Protein AF-A0A0S2M2E9-F1 (afdb_monomer_lite)

Secondary structure (DSSP, 8-state):
-HHHHHHHHHHHHHHHHHHHHHHTPPPPPPTTS-SS---PPP--PPPSSPPPPPSSS-HHHHHHHHHHHHHHHHHHHHHHHTTPPTTHHHHHHHHHHHHHHHHHHHHHHHHHTTPPPPPPPS-----THHHH-HHHHHHHHHHHHHHHHHHHHHHHGGGGTTS---------------------------------------------------------PPPPP-

InterPro domains:
  IPR009078 Ferritin-like superfamily [SSF47240] (61-159)
  IPR012347 Ferritin-like [G3DSA:1.20.1260.10] (58-163)
  IPR029447 Domain of unknown function DUF4439 [PF14530] (62-158)

Sequence (226 aa):
MGRVFASVGTSQLLQAEQLGSALGAAVPASAFLPAKVSFAVPTGPQCSSTLEPRPGVTVDSALTAAALAEQKAVYAYQVATTRFTEPQFSKSKALLTRHQEKLEVLNEELRLRCLPPAAPVAGFALDSSFTKLPKQALSTLELELGAIYADLAAVSTENSTGVPPLPRPRLRLQLRPQQTPRSSPSTAVTSGKLPFCGYWIQSRHTPSGAEPLTLCRASRKKPQQR

Foldseek 3Di:
DVVVVVVVVVVVLVVVVVVCVVVVHDRPDDPPDDPDDDLDQDDDDFDPAADDDDPDLALLVLLLVLLVLLLQLLQLLVLLLVVDDPPVNVVSVVVSVVSVVVNNSSQSVCRNVSHHRHDDDPHDDADPCSVVPVPVSSVVSVVVSVVSVVSSVVNVVVPPPPDDDDPDPPPPPPPDDPDDDDDDDDDDDDDDDDDPPDDDPPPDDDDDDDDDPDPPDDDDDDDDDD

Organism: NCBI:txid656366

Radius of gyration: 28.73 Å; chains: 1; bounding box: 98×61×73 Å

pLDDT: mean 77.33, std 18.95, range [40.72, 98.25]

Structure (mmCIF, N/CA/C/O backbone):
data_AF-A0A0S2M2E9-F1
#
_entry.id   AF-A0A0S2M2E9-F1
#
loop_
_atom_site.group_PDB
_atom_site.id
_atom_site.type_symbol
_atom_site.label_atom_id
_atom_site.label_alt_id
_atom_site.label_comp_id
_atom_site.label_asym_id
_atom_site.label_entity_id
_atom_site.label_seq_id
_atom_site.pdbx_PDB_ins_code
_atom_site.Cartn_x
_atom_site.Cartn_y
_atom_site.Cartn_z
_atom_site.occupancy
_atom_site.B_iso_or_equiv
_atom_site.auth_seq_id
_atom_site.auth_comp_id
_atom_site.auth_asym_id
_atom_site.auth_atom_id
_atom_site.pdbx_PDB_model_num
ATOM 1 N N . MET A 1 1 ? 29.168 0.031 1.164 1.00 49.22 1 MET A N 1
ATOM 2 C CA . MET A 1 1 ? 29.258 0.571 2.542 1.00 49.22 1 MET A CA 1
ATOM 3 C C . MET A 1 1 ? 28.405 1.820 2.775 1.00 49.22 1 MET A C 1
ATOM 5 O O . MET A 1 1 ? 27.643 1.809 3.726 1.00 49.22 1 MET A O 1
ATOM 9 N N . GLY A 1 2 ? 28.449 2.863 1.931 1.00 66.06 2 GLY A N 1
ATOM 10 C CA . GLY A 1 2 ? 27.667 4.099 2.167 1.00 66.06 2 GLY A CA 1
ATOM 11 C C . GLY A 1 2 ? 26.146 3.911 2.316 1.00 66.06 2 GLY A C 1
ATOM 12 O O . GLY A 1 2 ? 25.513 4.626 3.081 1.00 66.06 2 GLY A O 1
ATOM 13 N N . ARG A 1 3 ? 25.569 2.896 1.658 1.00 56.84 3 ARG A N 1
ATOM 14 C CA . ARG A 1 3 ? 24.131 2.586 1.737 1.00 56.84 3 ARG A CA 1
ATOM 15 C C . ARG A 1 3 ? 23.679 2.069 3.106 1.00 56.84 3 ARG A C 1
ATOM 17 O O . ARG A 1 3 ? 22.575 2.386 3.520 1.00 56.84 3 ARG A O 1
ATOM 24 N N . VAL A 1 4 ? 24.544 1.344 3.822 1.00 71.12 4 VAL A N 1
ATOM 25 C CA . VAL A 1 4 ? 24.244 0.874 5.186 1.00 71.12 4 VAL A CA 1
ATOM 26 C C . VAL A 1 4 ? 24.235 2.055 6.157 1.00 71.12 4 VAL A C 1
ATOM 28 O O . VAL A 1 4 ? 23.373 2.140 7.017 1.00 71.12 4 VAL A O 1
ATOM 31 N N . PHE A 1 5 ? 25.140 3.023 5.986 1.00 71.31 5 PHE A N 1
ATOM 32 C CA . PHE A 1 5 ? 25.121 4.243 6.798 1.00 71.31 5 PHE A CA 1
ATOM 33 C C . PHE A 1 5 ? 23.898 5.117 6.508 1.00 71.31 5 PHE A C 1
ATOM 35 O O . PHE A 1 5 ? 23.315 5.663 7.440 1.00 71.31 5 PHE A O 1
ATOM 42 N N . ALA A 1 6 ? 23.480 5.210 5.241 1.00 73.44 6 ALA A N 1
ATOM 43 C CA . ALA A 1 6 ? 22.262 5.925 4.872 1.00 73.44 6 ALA A CA 1
ATOM 44 C C . ALA A 1 6 ? 21.010 5.274 5.487 1.00 73.44 6 ALA A C 1
ATOM 46 O O . ALA A 1 6 ? 20.214 5.979 6.100 1.00 73.44 6 ALA A O 1
ATOM 47 N N . SER A 1 7 ? 20.872 3.943 5.404 1.00 73.38 7 SER A N 1
ATOM 48 C CA . SER A 1 7 ? 19.718 3.236 5.977 1.00 73.38 7 SER A CA 1
ATOM 49 C C . SER A 1 7 ? 19.692 3.289 7.507 1.00 73.38 7 SER A C 1
ATOM 51 O O . SER A 1 7 ? 18.640 3.523 8.101 1.00 73.38 7 SER A O 1
ATOM 53 N N . VAL A 1 8 ? 20.847 3.136 8.164 1.00 80.31 8 VAL A N 1
ATOM 54 C CA . VAL A 1 8 ? 20.953 3.256 9.627 1.00 80.31 8 VAL A CA 1
ATOM 55 C C . VAL A 1 8 ? 20.623 4.681 10.079 1.00 80.31 8 VAL A C 1
ATOM 57 O O . VAL A 1 8 ? 19.891 4.846 11.053 1.00 80.31 8 VAL A O 1
ATOM 60 N N . GLY A 1 9 ? 21.090 5.703 9.355 1.00 80.56 9 GLY A N 1
ATOM 61 C CA . GLY A 1 9 ? 20.782 7.102 9.654 1.00 80.56 9 GLY A CA 1
ATOM 62 C C . GLY A 1 9 ? 19.287 7.413 9.568 1.00 80.56 9 GLY A C 1
ATOM 63 O O . GLY A 1 9 ? 18.742 8.043 10.474 1.00 80.56 9 GLY A O 1
ATOM 64 N N . THR A 1 10 ? 18.592 6.912 8.540 1.00 77.69 10 THR A N 1
ATOM 65 C CA . THR A 1 10 ? 17.134 7.087 8.421 1.00 77.69 10 THR A CA 1
ATOM 66 C C . THR A 1 10 ? 16.368 6.365 9.527 1.00 77.69 10 THR A C 1
ATOM 68 O O . THR A 1 10 ? 15.421 6.928 10.072 1.00 77.69 10 THR A O 1
ATOM 71 N N . SER A 1 11 ? 16.797 5.163 9.926 1.00 75.88 11 SER A N 1
ATOM 72 C CA . SER A 1 11 ? 16.148 4.425 11.018 1.00 75.88 11 SER A CA 1
ATOM 73 C C . SER A 1 11 ? 16.324 5.113 12.372 1.00 75.88 11 SER A C 1
ATOM 75 O O . SER A 1 11 ? 15.365 5.210 13.135 1.00 75.88 11 SER A O 1
ATOM 77 N N . GLN A 1 12 ? 17.522 5.635 12.663 1.00 84.56 12 GLN A N 1
ATOM 78 C CA . GLN A 1 12 ? 17.779 6.388 13.897 1.00 84.56 12 GLN A CA 1
ATOM 79 C C . GLN A 1 12 ? 16.928 7.655 13.975 1.00 84.56 12 GLN A C 1
ATOM 81 O O . GLN A 1 12 ? 16.404 7.977 1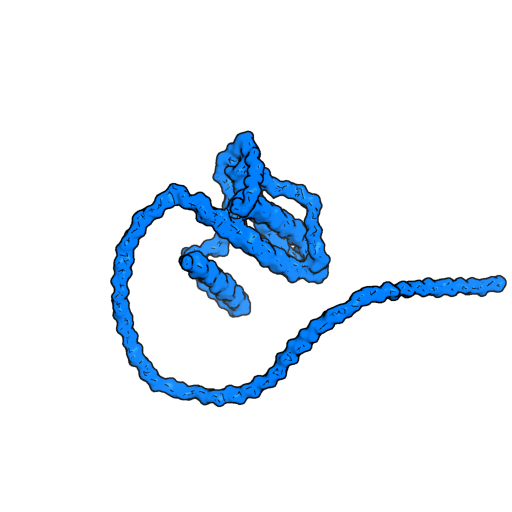5.040 1.00 84.56 12 GLN A O 1
ATOM 86 N N . LEU A 1 13 ? 16.751 8.348 12.849 1.00 81.75 13 LEU A N 1
ATOM 87 C CA . LEU A 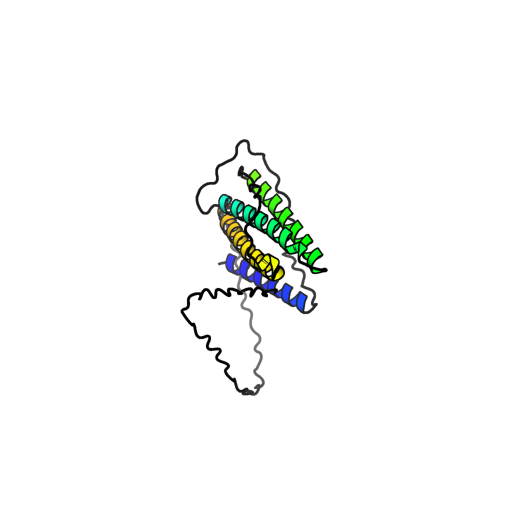1 13 ? 15.911 9.535 12.807 1.00 81.75 13 LEU A CA 1
ATOM 88 C C . LEU A 1 13 ? 14.437 9.206 13.069 1.00 81.75 13 LEU A C 1
ATOM 90 O O . LEU A 1 13 ? 13.821 9.843 13.918 1.00 81.75 13 LEU A O 1
ATOM 94 N N . LEU A 1 14 ? 13.887 8.185 12.405 1.00 80.38 14 LEU A N 1
ATOM 95 C CA . LEU A 1 14 ? 12.499 7.761 12.625 1.00 80.38 14 LEU A CA 1
ATOM 96 C C . LEU A 1 14 ? 12.257 7.328 14.079 1.00 80.38 14 LEU A C 1
ATOM 98 O O . LEU A 1 14 ? 11.203 7.600 14.653 1.00 80.38 14 LEU A O 1
ATOM 102 N N . GLN A 1 15 ? 13.245 6.685 14.702 1.00 82.38 15 GLN A N 1
ATOM 103 C CA . GLN A 1 15 ? 13.166 6.292 16.105 1.00 82.38 15 GLN A CA 1
ATOM 104 C C . GLN A 1 15 ? 13.214 7.505 17.049 1.00 82.38 15 GLN A C 1
ATOM 106 O O . GLN A 1 15 ? 12.462 7.552 18.025 1.00 82.38 15 GLN A O 1
ATOM 111 N N . ALA A 1 16 ? 14.042 8.508 16.741 1.00 82.44 16 ALA A N 1
ATOM 112 C CA . ALA A 1 16 ? 14.087 9.767 17.481 1.00 82.44 16 ALA A CA 1
ATOM 113 C C . ALA A 1 16 ? 12.768 10.550 17.367 1.00 82.44 16 ALA A C 1
ATOM 115 O O . ALA A 1 16 ? 12.297 11.093 18.365 1.00 82.44 16 ALA A O 1
ATOM 116 N N . GLU A 1 17 ? 12.130 10.556 16.193 1.00 82.38 17 GLU A N 1
ATOM 117 C CA . GLU A 1 17 ? 10.808 11.162 15.984 1.00 82.38 17 GLU A CA 1
ATOM 118 C C . GLU A 1 17 ? 9.720 10.491 16.821 1.00 82.38 17 GLU A C 1
ATOM 120 O O . GLU A 1 17 ? 8.927 11.169 17.481 1.00 82.38 17 GLU A O 1
ATOM 125 N N . GLN A 1 18 ? 9.704 9.156 16.847 1.00 82.62 18 GLN A N 1
ATOM 126 C CA . GLN A 1 18 ? 8.761 8.409 17.675 1.00 82.62 18 GLN A CA 1
ATOM 127 C C . GLN A 1 18 ? 8.953 8.723 19.162 1.00 82.62 18 GLN A C 1
ATOM 129 O O . GLN A 1 18 ? 7.968 9.009 19.847 1.00 82.62 18 GLN A O 1
ATOM 134 N N . LEU A 1 19 ? 10.198 8.750 19.651 1.00 86.00 19 LEU A N 1
ATOM 135 C CA . LEU A 1 19 ? 10.490 9.139 21.034 1.00 86.00 19 LEU A CA 1
ATOM 136 C C . LEU A 1 19 ? 10.081 10.588 21.326 1.00 86.00 19 LEU A C 1
ATOM 138 O O . LEU A 1 19 ? 9.469 10.848 22.360 1.00 86.00 19 LEU A O 1
ATOM 142 N N . 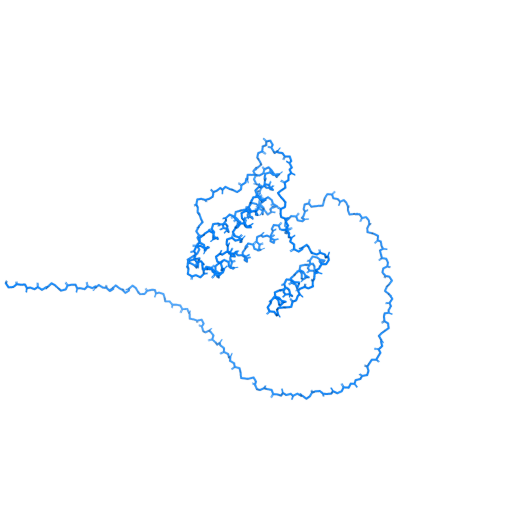GLY A 1 20 ? 10.373 11.520 20.416 1.00 82.31 20 GLY A N 1
ATOM 143 C CA . GLY A 1 20 ? 9.989 12.926 20.547 1.00 82.31 20 GLY A CA 1
ATOM 144 C C . GLY A 1 20 ? 8.476 13.090 20.676 1.00 82.31 20 GLY A C 1
ATOM 145 O O . GLY A 1 20 ? 8.005 13.763 21.591 1.00 82.31 20 GLY A O 1
ATOM 146 N N . SER A 1 21 ? 7.708 12.378 19.844 1.00 81.50 21 SER A N 1
ATOM 147 C CA . SER A 1 21 ? 6.242 12.387 19.908 1.00 81.50 21 SER A CA 1
ATOM 148 C C . SER A 1 21 ? 5.690 11.816 21.219 1.00 81.50 21 SER A C 1
ATOM 150 O O . SER A 1 21 ? 4.711 12.339 21.746 1.00 81.50 21 SER A O 1
ATOM 152 N N . ALA A 1 22 ? 6.337 10.789 21.781 1.00 84.19 22 ALA A N 1
ATOM 153 C CA . ALA A 1 22 ? 5.937 10.190 23.052 1.00 84.19 22 ALA A CA 1
ATOM 154 C C . ALA A 1 22 ? 6.247 11.099 24.254 1.00 84.19 22 ALA A C 1
ATOM 156 O O . ALA A 1 22 ? 5.515 11.083 25.240 1.00 84.19 22 ALA A O 1
ATOM 157 N N . LEU A 1 23 ? 7.312 11.899 24.163 1.00 91.00 23 LEU A N 1
ATOM 158 C CA . LEU A 1 23 ? 7.752 12.826 25.209 1.00 91.00 23 LEU A CA 1
ATOM 159 C C . LEU A 1 23 ? 7.157 14.238 25.065 1.00 91.00 23 LEU A C 1
ATOM 161 O O . LEU A 1 23 ? 7.430 15.097 25.899 1.00 91.00 23 LEU A O 1
ATOM 165 N N . GLY A 1 24 ? 6.375 14.502 24.010 1.00 85.00 24 GLY A N 1
ATOM 166 C CA . GLY A 1 24 ? 5.880 15.846 23.691 1.00 85.00 24 GLY A CA 1
ATOM 167 C C . GLY A 1 24 ? 6.990 16.838 23.317 1.00 85.00 24 GLY A C 1
ATOM 168 O O . GLY A 1 24 ? 6.775 18.048 23.360 1.00 85.00 24 GLY A O 1
ATOM 169 N N . ALA A 1 25 ? 8.180 16.341 22.970 1.00 83.31 25 ALA A N 1
ATOM 170 C CA . ALA A 1 25 ? 9.316 17.159 22.573 1.00 83.31 25 ALA A CA 1
ATOM 171 C C . ALA A 1 25 ? 9.228 17.497 21.079 1.00 83.31 25 ALA A C 1
ATOM 173 O O . ALA A 1 25 ? 8.921 16.639 20.248 1.00 83.31 25 ALA A O 1
ATOM 174 N N . ALA A 1 26 ? 9.522 18.750 20.730 1.00 73.62 26 ALA A N 1
ATOM 175 C CA . ALA A 1 26 ? 9.589 19.168 19.337 1.00 73.62 26 ALA A CA 1
ATOM 176 C C . ALA A 1 26 ? 10.704 18.397 18.613 1.00 73.62 26 ALA A C 1
ATOM 178 O O . ALA A 1 26 ? 11.864 18.430 19.026 1.00 73.62 26 ALA A O 1
ATOM 179 N N . VAL A 1 27 ? 10.350 17.706 17.528 1.00 70.00 27 VAL A N 1
ATOM 180 C CA . VAL A 1 27 ? 11.329 17.057 16.652 1.00 70.00 27 VAL A CA 1
ATOM 181 C C . VAL A 1 27 ? 12.148 18.153 15.960 1.00 70.00 27 VAL A C 1
ATOM 183 O O . VAL A 1 27 ? 11.553 19.047 15.350 1.00 70.00 27 VAL A O 1
ATOM 186 N N . PRO A 1 28 ? 13.492 18.119 16.027 1.00 67.62 28 PRO A N 1
ATOM 187 C CA . PRO A 1 28 ? 14.317 19.082 15.314 1.00 67.62 28 PRO A CA 1
ATOM 188 C C . PRO A 1 28 ? 14.094 18.933 13.807 1.00 67.62 28 PRO A C 1
ATOM 190 O O . PRO A 1 28 ? 14.286 17.856 13.244 1.00 67.62 28 PRO A O 1
ATOM 193 N N . ALA A 1 29 ? 13.685 20.020 13.150 1.00 67.62 29 ALA A N 1
ATOM 194 C CA . ALA A 1 29 ? 13.504 20.033 11.706 1.00 67.62 29 ALA A CA 1
ATOM 195 C C . ALA A 1 29 ? 14.837 19.706 11.015 1.00 67.62 29 ALA A C 1
ATOM 197 O O . ALA A 1 29 ? 15.841 20.393 11.211 1.00 67.62 29 ALA A O 1
ATOM 198 N N . SER A 1 30 ? 14.852 18.650 10.203 1.00 67.56 30 SER A N 1
ATOM 199 C CA . SER A 1 30 ? 16.011 18.325 9.377 1.00 67.56 30 SER A CA 1
ATOM 200 C C . SER A 1 30 ? 16.009 19.204 8.131 1.00 67.56 30 SER A C 1
ATOM 202 O O . SER A 1 30 ? 15.055 19.184 7.360 1.00 67.56 30 SER A O 1
ATOM 204 N N . ALA A 1 31 ? 17.101 19.931 7.887 1.00 73.44 31 ALA A N 1
ATOM 205 C CA . ALA A 1 31 ? 17.280 20.698 6.650 1.00 73.44 31 ALA A CA 1
ATOM 206 C C . ALA A 1 31 ? 17.384 19.807 5.395 1.00 73.44 31 ALA A C 1
ATOM 208 O O . ALA A 1 31 ? 17.286 20.299 4.275 1.00 73.44 31 ALA A O 1
ATOM 209 N N . PHE A 1 32 ? 17.603 18.502 5.581 1.00 64.69 32 PHE A N 1
ATOM 210 C CA . PHE A 1 32 ? 17.873 17.553 4.502 1.00 64.69 32 PHE A CA 1
ATOM 211 C C . PHE A 1 32 ? 16.698 16.632 4.185 1.00 64.69 32 PHE A C 1
ATOM 213 O O . PHE A 1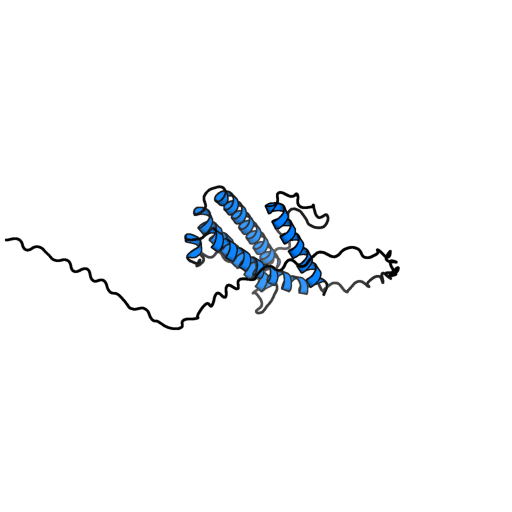 32 ? 16.758 15.911 3.192 1.00 64.69 32 PHE A O 1
ATOM 220 N N . LEU A 1 33 ? 15.650 16.625 5.014 1.00 60.34 33 LEU A N 1
ATOM 221 C CA . LEU A 1 33 ? 14.499 15.756 4.804 1.00 60.34 33 LEU A CA 1
ATOM 222 C C . LEU A 1 33 ? 13.229 16.583 4.643 1.00 60.34 33 LEU A C 1
ATOM 224 O O . LEU A 1 33 ? 12.931 17.425 5.491 1.00 60.34 33 LEU A O 1
ATOM 228 N N . PRO A 1 34 ? 12.464 16.355 3.567 1.00 63.78 34 PRO A N 1
ATOM 229 C CA . PRO A 1 34 ? 11.206 17.047 3.380 1.00 63.78 34 PRO A CA 1
ATOM 230 C C . PRO A 1 34 ? 10.214 16.615 4.467 1.00 63.78 34 PRO A C 1
ATOM 232 O O . PRO A 1 34 ? 9.968 15.427 4.661 1.00 63.78 34 PRO A O 1
ATOM 235 N N . ALA A 1 35 ? 9.598 17.589 5.145 1.00 61.50 35 ALA A N 1
ATOM 236 C CA . ALA A 1 35 ? 8.602 17.351 6.197 1.00 61.50 35 ALA A CA 1
ATOM 237 C C . ALA A 1 35 ? 7.354 16.590 5.699 1.00 61.50 35 ALA A C 1
ATOM 239 O O . ALA A 1 35 ? 6.614 15.999 6.486 1.00 61.50 35 ALA A O 1
ATOM 240 N N . LYS A 1 36 ? 7.105 16.620 4.385 1.00 57.41 36 LYS A N 1
ATOM 241 C CA . LYS A 1 36 ? 6.094 15.823 3.690 1.00 57.41 36 LYS A CA 1
ATOM 242 C C . LYS A 1 36 ? 6.641 15.405 2.332 1.00 57.41 36 LYS A C 1
ATOM 244 O O . LYS A 1 36 ? 7.109 16.250 1.573 1.00 57.41 36 LYS A O 1
ATOM 249 N N . VAL A 1 37 ? 6.531 14.120 2.018 1.00 63.41 37 VAL A N 1
ATOM 250 C CA . VAL A 1 37 ? 6.760 13.612 0.664 1.00 63.41 37 VAL A CA 1
ATOM 251 C C . VAL A 1 37 ? 5.424 13.670 -0.068 1.00 63.41 37 VAL A C 1
ATOM 253 O O . VAL A 1 37 ? 4.462 13.023 0.340 1.00 63.41 37 VAL A O 1
ATOM 256 N N . SER A 1 38 ? 5.359 14.508 -1.098 1.00 66.06 38 SER A N 1
ATOM 257 C CA . SER A 1 38 ? 4.272 14.514 -2.074 1.00 66.06 38 SER A CA 1
ATOM 258 C C . SER A 1 38 ? 4.641 13.539 -3.186 1.00 66.06 38 SER A C 1
ATOM 260 O O . SER A 1 38 ? 5.741 13.632 -3.733 1.00 66.06 38 SER A O 1
ATOM 262 N N . PHE A 1 39 ? 3.745 12.611 -3.507 1.00 68.50 39 PHE A N 1
ATOM 263 C CA . PHE A 1 39 ? 3.906 11.738 -4.662 1.00 68.50 39 PHE A CA 1
ATOM 264 C C . PHE A 1 39 ? 3.260 12.435 -5.858 1.00 68.50 39 PHE A C 1
ATOM 266 O O . PHE A 1 39 ? 2.058 12.322 -6.079 1.00 68.50 39 PHE A O 1
ATOM 273 N N . ALA A 1 40 ? 4.044 13.235 -6.583 1.00 73.00 40 ALA A N 1
ATOM 274 C CA . ALA A 1 40 ? 3.567 13.804 -7.834 1.00 73.00 40 ALA A CA 1
ATOM 275 C C . ALA A 1 40 ? 3.316 12.664 -8.824 1.00 73.00 40 ALA A C 1
ATOM 277 O O . ALA A 1 40 ? 4.185 11.810 -9.010 1.00 73.00 40 ALA A O 1
ATOM 278 N N . VAL A 1 41 ? 2.136 12.660 -9.444 1.00 75.56 41 VAL A N 1
ATOM 279 C CA . VAL A 1 41 ? 1.815 11.698 -10.494 1.00 75.56 41 VAL A CA 1
ATOM 280 C C . VAL A 1 41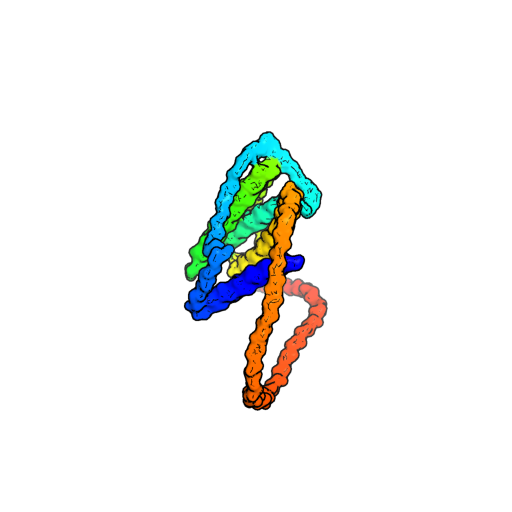 ? 2.801 11.906 -11.647 1.00 75.56 41 VAL A C 1
ATOM 282 O O . VAL A 1 41 ? 2.925 13.032 -12.147 1.00 75.56 41 VAL A O 1
ATOM 285 N N . PRO A 1 42 ? 3.548 10.867 -12.043 1.00 77.19 42 PRO A N 1
ATOM 286 C CA . PRO A 1 42 ? 4.554 11.001 -13.076 1.00 77.19 42 PRO A CA 1
ATOM 287 C C . PRO A 1 42 ? 3.861 11.242 -14.422 1.00 77.19 42 PRO A C 1
ATOM 289 O O . PRO A 1 42 ? 2.832 10.652 -14.740 1.00 77.19 42 PRO A O 1
ATOM 292 N N . THR A 1 43 ? 4.417 12.151 -15.217 1.00 75.56 43 THR A N 1
ATOM 293 C CA . THR A 1 43 ? 3.920 12.475 -16.559 1.00 75.56 43 THR A CA 1
ATOM 294 C C . THR A 1 43 ? 4.996 12.139 -17.577 1.00 75.56 43 THR A C 1
ATOM 296 O O . THR A 1 43 ? 6.173 12.437 -17.380 1.00 75.56 43 THR A O 1
ATOM 299 N N . GLY A 1 44 ? 4.606 11.501 -18.675 1.00 75.75 44 GLY A N 1
ATOM 300 C CA . GLY A 1 44 ? 5.548 11.057 -19.694 1.00 75.75 44 GLY A CA 1
ATOM 301 C C . GLY A 1 44 ? 4.855 10.519 -20.946 1.00 75.75 44 GLY A C 1
ATOM 302 O O . GLY A 1 44 ? 3.628 10.593 -21.055 1.00 75.75 44 GLY A O 1
ATOM 303 N N . PRO A 1 45 ? 5.642 10.061 -21.934 1.00 74.69 45 PRO A N 1
ATOM 304 C CA . PRO A 1 45 ? 5.128 9.676 -23.240 1.00 74.69 45 PRO A CA 1
ATOM 305 C C . PRO A 1 45 ? 4.190 8.470 -23.136 1.00 74.69 45 PRO A C 1
ATOM 307 O O . PRO A 1 45 ? 4.469 7.502 -22.436 1.00 74.69 45 PRO A O 1
ATOM 310 N N . GLN A 1 46 ? 3.077 8.540 -23.865 1.00 77.38 46 GLN A N 1
ATOM 311 C CA . GLN A 1 46 ? 2.114 7.447 -23.964 1.00 77.38 46 GLN A CA 1
ATOM 312 C C . GLN A 1 46 ? 2.703 6.312 -24.806 1.00 77.38 46 GLN A C 1
ATOM 314 O O . GLN A 1 46 ? 3.249 6.540 -25.889 1.00 77.38 46 GLN A O 1
ATOM 319 N N . CYS A 1 47 ? 2.570 5.086 -24.318 1.00 85.44 47 CYS A N 1
ATOM 320 C CA . CYS A 1 47 ? 3.037 3.902 -25.022 1.00 85.44 47 CYS A CA 1
ATOM 321 C C . CYS A 1 47 ? 2.096 3.520 -26.166 1.00 85.44 47 CYS A C 1
ATOM 323 O O . CYS A 1 47 ? 0.878 3.535 -26.011 1.00 85.44 47 CYS A O 1
ATOM 325 N N . SER A 1 48 ? 2.661 3.131 -27.310 1.00 80.62 48 SER A N 1
ATOM 326 C CA . SER A 1 48 ? 1.896 2.654 -28.470 1.00 80.62 48 SER A CA 1
ATOM 327 C C . SER A 1 48 ? 1.482 1.181 -28.365 1.00 80.62 48 SER A C 1
ATOM 329 O O . SER A 1 48 ? 0.538 0.767 -29.031 1.00 80.62 48 SER A O 1
ATOM 331 N N . SER A 1 49 ? 2.172 0.391 -27.535 1.00 81.81 49 SER A N 1
ATOM 332 C CA . SER A 1 49 ? 1.875 -1.020 -27.267 1.00 81.81 49 SER A CA 1
ATOM 333 C C . SER A 1 49 ? 2.255 -1.383 -25.834 1.00 81.81 49 SER A C 1
ATOM 335 O O . SER A 1 49 ? 3.218 -0.843 -25.291 1.00 81.81 49 SER A O 1
ATOM 337 N N . THR A 1 50 ? 1.524 -2.325 -25.240 1.00 83.56 50 THR A N 1
ATOM 338 C CA . THR A 1 50 ? 1.835 -2.898 -23.925 1.00 83.56 50 THR A CA 1
ATOM 339 C C . THR A 1 50 ? 2.937 -3.951 -24.060 1.00 83.56 50 THR A C 1
ATOM 341 O O . THR A 1 50 ? 2.882 -4.782 -24.967 1.00 83.56 50 THR A O 1
ATOM 344 N N . LEU A 1 51 ? 3.940 -3.914 -23.181 1.00 81.81 51 LEU A N 1
ATOM 345 C CA . LEU A 1 51 ? 4.956 -4.957 -23.059 1.00 81.81 51 LEU A CA 1
ATOM 346 C C . LEU A 1 51 ? 4.497 -6.037 -22.075 1.00 81.81 51 LEU A C 1
ATOM 348 O O . LEU A 1 51 ? 3.897 -5.739 -21.041 1.00 81.81 51 LEU A O 1
ATOM 352 N N . GLU A 1 52 ? 4.833 -7.293 -22.374 1.00 77.88 52 GLU A N 1
ATOM 353 C CA . GLU A 1 52 ? 4.702 -8.360 -21.386 1.00 77.88 52 GLU A CA 1
ATOM 354 C C . GLU A 1 52 ? 5.811 -8.258 -20.325 1.00 77.88 52 GLU A C 1
ATOM 356 O O . GLU A 1 52 ? 6.982 -8.055 -20.675 1.00 77.88 52 GLU A O 1
ATOM 361 N N . PRO A 1 53 ? 5.475 -8.424 -19.032 1.00 73.50 53 PRO A N 1
ATOM 362 C CA . PRO A 1 53 ? 6.458 -8.435 -17.959 1.00 73.50 53 PRO A CA 1
ATOM 363 C C . PRO A 1 53 ? 7.506 -9.527 -18.179 1.00 73.50 53 PRO A C 1
ATOM 365 O O . PRO A 1 53 ? 7.186 -10.701 -18.374 1.00 73.50 53 PRO A O 1
ATOM 368 N N . ARG A 1 54 ? 8.784 -9.153 -18.107 1.00 76.62 54 ARG A N 1
ATOM 369 C CA . ARG A 1 54 ? 9.879 -10.115 -18.242 1.00 76.62 54 ARG A CA 1
ATOM 370 C C . ARG A 1 54 ? 9.971 -10.986 -16.979 1.00 76.62 54 ARG A C 1
ATOM 372 O O . ARG A 1 54 ? 9.944 -10.438 -15.876 1.00 76.62 54 ARG A O 1
ATOM 379 N N . PRO A 1 55 ? 10.125 -12.317 -17.095 1.00 74.62 55 PRO A N 1
ATOM 380 C CA . PRO A 1 55 ? 10.301 -13.172 -15.925 1.00 74.62 55 PRO A CA 1
ATOM 381 C C . PRO A 1 55 ? 11.637 -12.883 -15.221 1.00 74.62 55 PRO A C 1
ATOM 383 O O . PRO A 1 55 ? 12.663 -12.694 -15.877 1.00 74.62 55 PRO A O 1
ATOM 386 N N . GLY A 1 56 ? 11.631 -12.883 -13.885 1.00 82.50 56 GLY A N 1
ATOM 387 C CA . GLY A 1 56 ? 12.812 -12.667 -13.039 1.00 82.50 56 GLY A CA 1
ATOM 388 C C . GLY A 1 56 ? 12.635 -11.534 -12.025 1.00 82.50 56 GLY A C 1
ATOM 389 O O . GLY A 1 56 ? 11.575 -10.921 -11.947 1.00 82.50 56 GLY A O 1
ATOM 390 N N . VAL A 1 57 ? 13.682 -11.257 -11.240 1.00 84.56 57 VAL A N 1
ATOM 391 C CA . VAL A 1 57 ? 13.713 -10.132 -10.289 1.00 84.56 57 VAL A CA 1
ATOM 392 C C . VAL A 1 57 ? 14.077 -8.865 -11.058 1.00 84.56 57 VAL A C 1
ATOM 394 O O . VAL A 1 57 ? 15.250 -8.556 -11.260 1.00 84.56 57 VAL A O 1
ATOM 397 N N . THR A 1 58 ? 13.060 -8.165 -11.549 1.00 90.25 58 THR A N 1
ATOM 398 C CA . THR A 1 58 ? 13.201 -6.931 -12.329 1.00 90.25 58 THR A CA 1
ATOM 399 C C . THR A 1 58 ? 12.503 -5.766 -11.632 1.00 90.25 58 THR A C 1
ATOM 401 O O . THR A 1 58 ? 11.662 -5.955 -10.749 1.00 90.25 58 THR A O 1
ATOM 404 N N . VAL A 1 59 ? 12.832 -4.538 -12.045 1.00 91.69 59 VAL A N 1
ATOM 405 C CA . VAL A 1 59 ? 12.106 -3.341 -11.590 1.00 91.69 59 VAL A CA 1
ATOM 406 C C . VAL A 1 59 ? 10.622 -3.453 -11.937 1.00 91.69 59 VAL A C 1
ATOM 408 O O . VAL A 1 59 ? 9.778 -3.125 -11.113 1.00 91.69 59 VAL A O 1
ATOM 411 N N . ASP A 1 60 ? 10.304 -3.996 -13.110 1.00 92.75 60 ASP A N 1
ATOM 412 C CA . ASP A 1 60 ? 8.937 -4.126 -13.614 1.00 92.75 60 ASP A CA 1
ATOM 413 C C . ASP A 1 60 ? 8.112 -5.117 -12.775 1.00 92.75 60 ASP A C 1
ATOM 415 O O . ASP A 1 60 ? 6.975 -4.824 -12.388 1.00 92.75 60 ASP A O 1
ATOM 419 N N . SER A 1 61 ? 8.703 -6.260 -12.403 1.00 92.38 61 SER A N 1
ATOM 420 C CA . SER A 1 61 ? 8.058 -7.222 -11.499 1.00 92.38 61 SER A CA 1
ATOM 421 C C . SER A 1 61 ? 7.880 -6.658 -10.089 1.00 92.38 61 SER A C 1
ATOM 423 O O . SER A 1 61 ? 6.839 -6.876 -9.473 1.00 92.38 61 SER A O 1
ATOM 425 N N . ALA A 1 62 ? 8.864 -5.907 -9.581 1.00 94.25 62 ALA A N 1
ATOM 426 C CA . ALA A 1 62 ? 8.775 -5.289 -8.260 1.00 94.25 62 ALA A CA 1
ATOM 427 C C . ALA A 1 62 ? 7.727 -4.166 -8.225 1.00 94.25 62 ALA A C 1
ATOM 429 O O . ALA A 1 62 ? 6.981 -4.050 -7.255 1.00 94.25 62 ALA A O 1
ATOM 430 N N . LEU A 1 63 ? 7.622 -3.374 -9.296 1.00 94.94 63 LEU A N 1
ATOM 431 C CA . LEU A 1 63 ? 6.633 -2.306 -9.424 1.00 94.94 63 LEU A CA 1
ATOM 432 C C . LEU A 1 63 ? 5.212 -2.879 -9.494 1.00 94.94 63 LEU A C 1
ATOM 434 O O . LEU A 1 63 ? 4.315 -2.406 -8.799 1.00 94.94 63 LEU A O 1
ATOM 438 N N . THR A 1 64 ? 5.028 -3.959 -10.257 1.00 95.00 64 THR A N 1
ATOM 439 C CA . THR A 1 64 ? 3.752 -4.689 -10.327 1.00 95.00 64 THR A CA 1
ATOM 440 C C . THR A 1 64 ? 3.379 -5.288 -8.966 1.00 95.00 64 THR A C 1
ATOM 442 O O . THR A 1 64 ? 2.233 -5.173 -8.529 1.00 95.00 64 THR A O 1
ATOM 445 N N . ALA A 1 65 ? 4.344 -5.887 -8.259 1.00 95.38 65 ALA A N 1
ATOM 446 C CA . ALA A 1 65 ? 4.131 -6.428 -6.917 1.00 95.38 65 ALA A CA 1
ATOM 447 C C . ALA A 1 65 ? 3.744 -5.336 -5.906 1.00 95.38 65 ALA A C 1
ATOM 449 O O . ALA A 1 65 ? 2.822 -5.538 -5.116 1.00 95.38 65 ALA A O 1
ATOM 450 N N . ALA A 1 66 ? 4.387 -4.165 -5.963 1.00 97.25 66 ALA A N 1
ATOM 451 C CA . ALA A 1 66 ? 4.034 -3.015 -5.135 1.00 97.25 66 ALA A CA 1
ATOM 452 C C . ALA A 1 66 ? 2.610 -2.515 -5.426 1.00 97.25 66 ALA A C 1
ATOM 454 O O . ALA A 1 66 ? 1.848 -2.279 -4.491 1.00 97.25 66 ALA A O 1
ATOM 455 N N . ALA A 1 67 ? 2.213 -2.423 -6.701 1.00 97.31 67 ALA A N 1
ATOM 456 C CA . ALA A 1 67 ? 0.861 -2.009 -7.079 1.00 97.31 67 ALA A CA 1
ATOM 457 C C . ALA A 1 67 ? -0.209 -2.990 -6.558 1.00 97.31 67 ALA A C 1
ATOM 459 O O . ALA A 1 67 ? -1.209 -2.570 -5.976 1.00 97.31 67 ALA A O 1
ATOM 460 N N . LEU A 1 68 ? 0.021 -4.302 -6.677 1.00 97.00 68 LEU A N 1
ATOM 461 C CA . LEU A 1 68 ? -0.875 -5.321 -6.111 1.00 97.00 68 LEU A CA 1
ATOM 462 C C . LEU A 1 68 ? -0.935 -5.263 -4.576 1.00 97.00 68 LEU A C 1
ATOM 464 O O . LEU A 1 68 ? -2.007 -5.432 -3.988 1.00 97.00 68 LEU A O 1
ATOM 468 N N . ALA A 1 69 ? 0.194 -5.007 -3.913 1.00 97.88 69 ALA A N 1
ATOM 469 C CA . ALA A 1 69 ? 0.248 -4.860 -2.461 1.00 97.88 69 ALA A CA 1
ATOM 470 C C . ALA A 1 69 ? -0.528 -3.628 -1.975 1.00 97.88 69 ALA A C 1
ATOM 472 O O . ALA A 1 69 ? -1.278 -3.723 -1.002 1.00 97.88 69 ALA A O 1
ATOM 473 N N . GLU A 1 70 ? -0.416 -2.498 -2.675 1.00 98.12 70 GLU A N 1
ATOM 474 C CA . GLU A 1 70 ? -1.200 -1.295 -2.383 1.00 98.12 70 GLU A CA 1
ATOM 475 C C . GLU A 1 70 ? -2.695 -1.518 -2.616 1.00 98.12 70 GLU A C 1
ATOM 477 O O . GLU A 1 70 ? -3.523 -1.116 -1.801 1.00 98.12 70 GLU A O 1
ATOM 482 N N . GLN A 1 71 ? -3.071 -2.256 -3.658 1.00 98.06 71 GLN A N 1
ATOM 483 C CA . GLN A 1 71 ? -4.464 -2.636 -3.879 1.00 98.06 71 GLN A CA 1
ATOM 484 C C . GLN A 1 71 ? -5.021 -3.506 -2.737 1.00 98.06 71 GLN A C 1
ATOM 486 O O . GLN A 1 71 ? -6.137 -3.267 -2.262 1.00 98.06 71 GLN A O 1
ATOM 491 N N . LYS A 1 72 ? -4.233 -4.475 -2.243 1.00 98.06 72 LYS A N 1
ATOM 492 C CA . LYS A 1 72 ? -4.570 -5.261 -1.044 1.00 98.06 72 LYS A CA 1
ATOM 493 C C . LYS A 1 72 ? -4.701 -4.356 0.183 1.00 98.06 72 LYS A C 1
ATOM 495 O O . LYS A 1 72 ? -5.630 -4.549 0.967 1.00 98.06 72 LYS A O 1
ATOM 500 N N . ALA A 1 73 ? -3.819 -3.369 0.345 1.00 98.19 73 ALA A N 1
ATOM 501 C CA . ALA A 1 73 ? -3.886 -2.410 1.443 1.00 98.19 73 ALA A CA 1
ATOM 502 C C . ALA A 1 73 ? -5.154 -1.558 1.391 1.00 98.19 73 ALA A C 1
ATOM 504 O O . ALA A 1 73 ? -5.873 -1.495 2.386 1.00 98.19 73 ALA A O 1
ATOM 505 N N . VAL A 1 74 ? -5.503 -0.997 0.231 1.00 98.19 74 VAL A N 1
ATOM 506 C CA . VAL A 1 74 ? -6.758 -0.256 0.029 1.00 98.19 74 VAL A CA 1
ATOM 507 C C . VAL A 1 74 ? -7.960 -1.103 0.458 1.00 98.19 74 VAL A C 1
ATOM 509 O O . VAL A 1 74 ? -8.779 -0.643 1.255 1.00 98.19 74 VAL A O 1
ATOM 512 N N . TYR A 1 75 ? -8.037 -2.360 0.012 1.00 98.06 75 TYR A N 1
ATOM 513 C CA . TYR A 1 75 ? -9.120 -3.268 0.401 1.00 98.06 75 TYR A CA 1
ATOM 514 C C . TYR A 1 75 ? -9.126 -3.562 1.911 1.00 98.06 75 TYR A C 1
ATOM 516 O O . TYR A 1 75 ? -10.162 -3.472 2.573 1.00 98.06 75 TYR A O 1
ATOM 524 N N . ALA A 1 76 ? -7.964 -3.863 2.491 1.00 98.06 76 ALA A N 1
ATOM 525 C CA . ALA A 1 76 ? -7.825 -4.145 3.916 1.00 98.06 76 ALA A CA 1
ATOM 526 C C . ALA A 1 76 ? -8.232 -2.953 4.795 1.00 98.06 76 ALA A C 1
ATOM 528 O O . ALA A 1 76 ? -8.954 -3.128 5.780 1.00 98.06 76 ALA A O 1
ATOM 529 N N . TYR A 1 77 ? -7.839 -1.734 4.418 1.00 98.25 77 TYR A N 1
ATOM 530 C CA . TYR A 1 77 ? -8.250 -0.511 5.102 1.00 98.25 77 TYR A CA 1
ATOM 531 C C . TYR A 1 77 ? -9.745 -0.244 4.954 1.00 98.25 77 TYR A C 1
ATOM 533 O O . TYR A 1 77 ? -10.364 0.164 5.934 1.00 98.25 77 TYR A O 1
ATOM 541 N N . GLN A 1 78 ? -10.354 -0.491 3.793 1.00 97.38 78 GLN A N 1
ATOM 542 C CA . GLN A 1 78 ? -11.808 -0.365 3.631 1.00 97.38 78 GLN A CA 1
ATOM 543 C C . GLN A 1 78 ? -12.562 -1.283 4.604 1.00 97.38 78 GLN A C 1
ATOM 545 O O . GLN A 1 78 ? -13.491 -0.831 5.271 1.00 97.38 78 GLN A O 1
ATOM 550 N N . VAL A 1 79 ? -12.118 -2.537 4.753 1.00 97.50 79 VAL A N 1
ATOM 551 C CA . VAL A 1 79 ? -12.728 -3.516 5.671 1.00 97.50 79 VAL A CA 1
ATOM 552 C C . VAL A 1 79 ? -12.466 -3.175 7.144 1.00 97.50 79 VAL A C 1
ATOM 554 O O . VAL A 1 79 ? -13.369 -3.269 7.976 1.00 97.50 79 VAL A O 1
ATOM 557 N N . ALA A 1 80 ? -11.238 -2.784 7.493 1.00 97.94 80 ALA A N 1
ATOM 558 C CA . ALA A 1 80 ? -10.850 -2.506 8.875 1.00 97.94 80 ALA A CA 1
ATOM 559 C C . ALA A 1 80 ? -11.398 -1.169 9.393 1.00 97.94 80 ALA A C 1
ATOM 561 O O . ALA A 1 80 ? -11.772 -1.071 10.562 1.00 97.94 80 ALA A O 1
ATOM 562 N N . THR A 1 81 ? -11.470 -0.141 8.539 1.00 97.62 81 THR A N 1
ATOM 563 C CA . THR A 1 81 ? -11.849 1.221 8.950 1.00 97.62 81 THR A CA 1
ATOM 564 C C . THR A 1 81 ? -13.244 1.256 9.559 1.00 97.62 81 THR A C 1
ATOM 566 O O . THR A 1 81 ? -13.442 1.915 10.575 1.00 97.62 81 THR A O 1
ATOM 569 N N . THR A 1 82 ? -14.198 0.484 9.029 1.00 97.31 82 THR A N 1
ATOM 570 C CA . THR A 1 82 ? -15.573 0.431 9.559 1.00 97.31 82 THR A CA 1
ATOM 571 C C . THR A 1 82 ? -15.672 -0.197 10.953 1.00 97.31 82 THR A C 1
ATOM 573 O O . THR A 1 82 ? -16.752 -0.216 11.539 1.00 97.31 82 THR A O 1
ATOM 576 N N . ARG A 1 83 ? -14.580 -0.763 11.480 1.00 97.19 83 ARG A N 1
ATOM 577 C CA . ARG A 1 83 ? -14.504 -1.356 12.823 1.00 97.19 83 ARG A CA 1
ATOM 578 C C . ARG A 1 83 ? -13.922 -0.405 13.865 1.00 97.19 83 ARG A C 1
ATOM 580 O O . ARG A 1 83 ? -13.960 -0.728 15.049 1.00 97.19 83 ARG A O 1
ATOM 587 N N . PHE A 1 84 ? -13.380 0.737 13.452 1.00 97.88 84 PHE A N 1
ATOM 588 C CA . PHE A 1 84 ? -12.845 1.729 14.375 1.00 97.88 84 PHE A CA 1
ATOM 589 C C . PHE A 1 84 ? -13.909 2.731 14.819 1.00 97.88 84 PHE A C 1
ATOM 591 O O . PHE A 1 84 ? -14.779 3.126 14.048 1.00 97.88 84 PHE A O 1
ATOM 598 N N . THR A 1 85 ? -13.787 3.180 16.065 1.00 97.75 85 THR A N 1
ATOM 599 C CA . THR A 1 85 ? -14.456 4.378 16.580 1.00 97.75 85 THR A CA 1
ATOM 600 C C . THR A 1 85 ? -13.556 5.598 16.391 1.00 97.75 85 THR A C 1
ATOM 602 O O . THR A 1 85 ? -12.376 5.471 16.055 1.00 97.75 85 THR A O 1
ATOM 605 N N . GLU A 1 86 ? -14.084 6.799 16.617 1.00 96.81 86 GLU A N 1
ATOM 606 C CA . GLU A 1 86 ? -13.241 7.996 16.656 1.00 96.81 86 GLU A CA 1
ATOM 607 C C . GLU A 1 86 ? -12.312 7.998 17.884 1.00 96.81 86 GLU A C 1
ATOM 609 O O . GLU A 1 86 ? -12.699 7.477 18.935 1.00 96.81 86 GLU A O 1
ATOM 614 N N . PRO A 1 87 ? -11.090 8.568 17.781 1.00 95.50 87 PRO A N 1
ATOM 615 C CA . PRO A 1 87 ? -10.497 9.262 16.620 1.00 95.50 87 PRO A CA 1
ATOM 616 C C . PRO A 1 87 ? -9.820 8.339 15.580 1.00 95.50 87 PRO A C 1
ATOM 618 O O . PRO A 1 87 ? -9.234 8.800 14.595 1.00 95.50 87 PRO A O 1
ATOM 621 N N . GLN A 1 88 ? -9.800 7.025 15.817 1.00 96.19 88 GLN A N 1
ATOM 622 C CA . GLN A 1 88 ? -9.077 6.070 14.973 1.00 96.19 88 GLN A CA 1
ATOM 623 C C . GLN A 1 88 ? -9.732 5.903 13.601 1.00 96.19 88 GLN A C 1
ATOM 625 O O . GLN A 1 88 ? -9.013 5.707 12.623 1.00 96.19 88 GLN A O 1
ATOM 630 N N . PHE A 1 89 ? -11.058 6.025 13.513 1.00 97.38 89 PHE A N 1
ATOM 631 C CA . PHE A 1 89 ? -11.797 6.004 12.251 1.00 97.38 89 PHE A CA 1
ATOM 632 C C . PHE A 1 89 ? -11.290 7.082 11.288 1.00 97.38 89 PHE A C 1
ATOM 634 O O . PHE A 1 89 ? -10.834 6.757 10.189 1.00 97.38 89 PHE A O 1
ATOM 641 N N . SER A 1 90 ? -11.276 8.347 11.721 1.00 96.44 90 SER A N 1
ATOM 642 C CA . SER A 1 90 ? -10.783 9.460 10.906 1.00 96.44 90 SER A CA 1
ATOM 643 C C . SER A 1 90 ? -9.321 9.273 10.492 1.00 96.44 90 SER A C 1
ATOM 645 O O . SER A 1 90 ? -8.967 9.484 9.329 1.00 96.44 90 SER A O 1
ATOM 647 N N . LYS A 1 91 ? -8.466 8.791 11.406 1.00 96.56 91 LYS A N 1
ATOM 648 C CA . LYS A 1 91 ? -7.063 8.479 11.090 1.00 96.56 91 LYS A CA 1
ATOM 649 C C . LYS A 1 91 ? -6.935 7.363 10.046 1.00 96.56 91 LYS A C 1
ATOM 651 O O . LYS A 1 91 ? -6.148 7.493 9.113 1.00 96.56 91 LYS A O 1
ATOM 656 N N . SER A 1 92 ? -7.700 6.285 10.193 1.00 97.06 92 SER A N 1
ATOM 657 C CA . SER A 1 92 ? -7.699 5.145 9.271 1.00 97.06 92 SER A CA 1
ATOM 658 C C . SER A 1 92 ? -8.196 5.545 7.883 1.00 97.06 92 SER A C 1
ATOM 660 O O . SER A 1 92 ? -7.596 5.169 6.881 1.00 97.06 92 SER A O 1
ATOM 662 N N . LYS A 1 93 ? -9.226 6.396 7.808 1.00 98.12 93 LYS A N 1
ATOM 663 C CA . LYS A 1 93 ? -9.721 6.959 6.546 1.00 98.12 93 LYS A CA 1
ATOM 664 C C . LYS A 1 93 ? -8.662 7.811 5.838 1.00 98.12 93 LYS A C 1
ATOM 666 O O . LYS A 1 93 ? -8.500 7.693 4.630 1.00 98.12 93 LYS A O 1
ATOM 671 N N . ALA A 1 94 ? -7.911 8.626 6.580 1.00 96.19 94 ALA A N 1
ATOM 672 C CA . ALA A 1 94 ? -6.814 9.404 6.004 1.00 96.19 94 ALA A CA 1
ATOM 673 C C . ALA A 1 94 ? -5.681 8.511 5.465 1.00 96.19 94 ALA A C 1
ATOM 675 O O . ALA A 1 94 ? -5.093 8.823 4.432 1.00 96.19 94 ALA A O 1
ATOM 676 N N . LEU A 1 95 ? -5.375 7.398 6.141 1.00 96.75 95 LEU A N 1
ATOM 677 C CA . LEU A 1 95 ? -4.406 6.415 5.645 1.00 96.75 95 LEU A CA 1
ATOM 678 C C . LEU A 1 95 ? -4.918 5.705 4.389 1.00 96.75 95 LEU A C 1
ATOM 680 O O . LEU A 1 95 ? -4.173 5.611 3.419 1.00 96.75 95 LEU A O 1
ATOM 684 N N . LEU A 1 96 ? -6.193 5.303 4.358 1.00 97.88 96 LEU A N 1
ATOM 685 C CA . LEU A 1 96 ? -6.832 4.731 3.169 1.00 97.88 96 LEU A CA 1
ATOM 686 C C . LEU A 1 96 ? -6.655 5.633 1.938 1.00 97.88 96 LEU A C 1
ATOM 688 O O . LEU A 1 96 ? -6.225 5.147 0.895 1.00 97.88 96 LEU A O 1
ATOM 692 N N . THR A 1 97 ? -6.925 6.937 2.064 1.00 97.00 97 THR A N 1
ATOM 693 C CA . THR A 1 97 ? -6.723 7.896 0.964 1.00 97.00 97 THR A CA 1
ATOM 694 C C . THR A 1 97 ? -5.275 7.904 0.473 1.00 97.00 97 THR A C 1
ATOM 696 O O . THR A 1 97 ? -5.042 7.856 -0.728 1.00 97.00 97 THR A O 1
ATOM 699 N N . ARG A 1 98 ? -4.289 7.850 1.378 1.00 96.31 98 ARG A N 1
ATOM 700 C CA . ARG A 1 98 ? -2.871 7.784 0.984 1.00 96.31 98 ARG A CA 1
ATOM 701 C C . ARG A 1 98 ? -2.520 6.509 0.218 1.00 96.31 98 ARG A C 1
ATOM 703 O O . ARG A 1 98 ? -1.715 6.571 -0.702 1.00 96.31 98 ARG A O 1
ATOM 710 N N . HIS A 1 99 ? -3.084 5.358 0.584 1.00 97.62 99 HIS A N 1
ATOM 711 C CA . HIS A 1 99 ? -2.864 4.116 -0.171 1.00 97.62 99 HIS A CA 1
ATOM 712 C C . HIS A 1 99 ? -3.489 4.184 -1.571 1.00 97.62 99 HIS A C 1
ATOM 714 O O . HIS A 1 99 ? -2.900 3.698 -2.532 1.00 97.62 99 HIS A O 1
ATOM 720 N N . GLN A 1 100 ? -4.640 4.847 -1.715 1.00 96.88 100 GLN A N 1
ATOM 721 C CA . GLN A 1 100 ? -5.257 5.084 -3.025 1.00 96.88 100 GLN A CA 1
ATOM 722 C C . GLN A 1 100 ? -4.384 5.982 -3.911 1.00 96.88 100 GLN A C 1
ATOM 724 O O . GLN A 1 100 ? -4.131 5.628 -5.058 1.00 96.88 100 GLN A O 1
ATOM 729 N N . GLU A 1 101 ? -3.863 7.083 -3.362 1.00 96.12 101 GLU A N 1
ATOM 730 C CA . GLU A 1 101 ? -2.930 7.979 -4.063 1.00 96.12 101 GLU A CA 1
ATOM 731 C C . GLU A 1 101 ? -1.657 7.236 -4.503 1.00 96.12 101 GLU A C 1
ATOM 733 O O . GLU A 1 101 ? -1.215 7.359 -5.643 1.00 96.12 101 GLU A O 1
ATOM 738 N N . LYS A 1 102 ? -1.074 6.407 -3.626 1.00 95.75 102 LYS A N 1
ATOM 739 C CA . LYS A 1 102 ? 0.098 5.587 -3.975 1.00 95.75 102 LYS A CA 1
ATOM 740 C C . LYS A 1 102 ? -0.203 4.583 -5.083 1.00 95.75 102 LYS A C 1
ATOM 742 O O . LYS A 1 102 ? 0.613 4.419 -5.985 1.00 95.75 102 LYS A O 1
ATOM 747 N N . LEU A 1 103 ? -1.355 3.914 -5.025 1.00 96.69 103 LEU A N 1
ATOM 748 C CA . LEU A 1 103 ? -1.775 2.974 -6.061 1.00 96.69 103 LEU A CA 1
ATOM 749 C C . LEU A 1 103 ? -1.934 3.671 -7.420 1.00 96.69 103 LEU A C 1
ATOM 751 O O . LEU A 1 103 ? -1.554 3.105 -8.443 1.00 96.69 103 LEU A O 1
ATOM 755 N N . GLU A 1 104 ? -2.471 4.890 -7.441 1.00 95.69 104 GLU A N 1
ATOM 756 C CA . GLU A 1 104 ? -2.565 5.705 -8.656 1.00 95.69 104 GLU A CA 1
ATOM 757 C C . GLU A 1 104 ? -1.177 6.010 -9.227 1.00 95.69 104 GLU A C 1
ATOM 759 O O . GLU A 1 104 ? -0.915 5.703 -10.388 1.00 95.69 104 GLU A O 1
ATOM 764 N N . VAL A 1 105 ? -0.255 6.496 -8.392 1.00 94.81 105 VAL A N 1
ATOM 765 C CA . VAL A 1 105 ? 1.130 6.788 -8.794 1.00 94.81 105 VAL A CA 1
ATOM 766 C C . VAL A 1 105 ? 1.834 5.543 -9.340 1.00 94.81 105 VAL A C 1
ATOM 768 O O . VAL A 1 105 ? 2.461 5.612 -10.394 1.00 94.81 105 VAL A O 1
ATOM 771 N N . LEU A 1 106 ? 1.700 4.391 -8.678 1.00 95.19 106 LEU A N 1
ATOM 772 C CA . LEU A 1 106 ? 2.290 3.132 -9.145 1.00 95.19 106 LEU A CA 1
ATOM 773 C C . LEU A 1 106 ? 1.708 2.681 -10.490 1.00 95.19 106 LEU A C 1
ATOM 775 O O . LEU A 1 106 ? 2.446 2.197 -11.345 1.00 95.19 106 LEU A O 1
ATOM 779 N N . ASN A 1 107 ? 0.400 2.845 -10.699 1.00 95.50 107 ASN A N 1
ATOM 780 C CA . ASN A 1 107 ? -0.237 2.511 -11.971 1.00 95.50 107 ASN A CA 1
ATOM 781 C C . ASN A 1 107 ? 0.193 3.448 -13.104 1.00 95.50 107 ASN A C 1
ATOM 783 O O . ASN A 1 107 ? 0.339 2.991 -14.236 1.00 95.50 107 ASN A O 1
ATOM 787 N N . GLU A 1 108 ? 0.427 4.727 -12.819 1.00 94.19 108 GLU A N 1
ATOM 788 C CA . GLU A 1 108 ? 0.991 5.652 -13.805 1.00 94.19 108 GLU A CA 1
ATOM 789 C C . GLU A 1 108 ? 2.450 5.319 -14.126 1.00 94.19 108 GLU A C 1
ATOM 791 O O . GLU A 1 108 ? 2.819 5.275 -15.297 1.00 94.19 108 GLU A O 1
ATOM 796 N N . GLU A 1 109 ? 3.266 4.949 -13.135 1.00 93.12 109 GLU A N 1
ATOM 797 C CA . GLU A 1 109 ? 4.623 4.446 -13.398 1.00 93.12 109 GLU A CA 1
ATOM 798 C C . GLU A 1 109 ? 4.620 3.174 -14.261 1.00 93.12 109 GLU A C 1
ATOM 800 O O . GLU A 1 109 ? 5.448 3.026 -15.164 1.00 93.12 109 GLU A O 1
ATOM 805 N N . LEU A 1 110 ? 3.667 2.260 -14.033 1.00 93.44 110 LEU A N 1
ATOM 806 C CA . LEU A 1 110 ? 3.480 1.090 -14.896 1.00 93.44 110 LEU A CA 1
ATOM 807 C C . LEU A 1 110 ? 3.151 1.522 -16.332 1.00 93.44 110 LEU A C 1
ATOM 809 O O . LEU A 1 110 ? 3.783 1.034 -17.270 1.00 93.44 110 LEU A O 1
ATOM 813 N N . ARG A 1 111 ? 2.241 2.487 -16.519 1.00 93.00 111 ARG A N 1
ATOM 814 C CA . ARG A 1 111 ? 1.880 3.019 -17.846 1.00 93.00 111 ARG A CA 1
ATOM 815 C C . ARG A 1 111 ? 3.062 3.655 -18.567 1.00 93.00 111 ARG A C 1
ATOM 817 O O . ARG A 1 111 ? 3.241 3.395 -19.752 1.00 93.00 111 ARG A O 1
ATOM 824 N N . LEU A 1 112 ? 3.893 4.426 -17.868 1.00 91.50 112 LEU A N 1
ATOM 825 C CA . LEU A 1 112 ? 5.098 5.043 -18.437 1.00 91.50 112 LEU A CA 1
ATOM 826 C C . LEU A 1 112 ? 6.141 4.021 -18.884 1.00 91.50 112 LEU A C 1
ATOM 828 O O . LEU A 1 112 ? 6.908 4.272 -19.812 1.00 91.50 112 LEU A O 1
ATOM 832 N N . ARG A 1 113 ? 6.152 2.852 -18.245 1.00 91.06 113 ARG A N 1
ATOM 833 C CA . ARG A 1 113 ? 6.972 1.698 -18.630 1.00 91.06 113 ARG A CA 1
ATOM 834 C C . ARG A 1 113 ? 6.292 0.794 -19.654 1.00 91.06 113 ARG A C 1
ATOM 836 O O . ARG A 1 113 ? 6.817 -0.270 -19.968 1.00 91.06 113 ARG A O 1
ATOM 843 N N . CYS A 1 114 ? 5.140 1.209 -20.178 1.00 94.00 114 CYS A N 1
ATOM 844 C CA . CYS A 1 114 ? 4.320 0.441 -21.108 1.00 94.00 114 CYS A CA 1
ATOM 845 C C . CYS A 1 114 ? 3.851 -0.907 -20.545 1.00 94.00 114 CYS A C 1
ATOM 847 O O . CYS A 1 114 ? 3.598 -1.841 -21.302 1.00 94.00 114 CYS A O 1
ATOM 849 N N . LEU A 1 115 ? 3.733 -1.019 -19.224 1.00 92.75 115 LEU A N 1
ATOM 850 C CA . LEU A 1 115 ? 3.231 -2.197 -18.530 1.00 92.75 115 LEU A CA 1
ATOM 851 C C . LEU A 1 115 ? 1.732 -2.038 -18.251 1.00 92.75 115 LEU A C 1
ATOM 853 O O . LEU A 1 115 ? 1.238 -0.913 -18.105 1.00 92.75 115 LEU A O 1
ATOM 857 N N . PRO A 1 116 ? 0.981 -3.147 -18.166 1.00 92.56 116 PRO A N 1
ATOM 858 C CA . PRO A 1 116 ? -0.413 -3.074 -17.766 1.00 92.56 116 PRO A CA 1
ATOM 859 C C . PRO A 1 116 ? -0.514 -2.593 -16.305 1.00 92.56 116 PRO A C 1
ATOM 861 O O . PRO A 1 116 ? 0.260 -3.050 -15.460 1.00 92.56 116 PRO A O 1
ATOM 864 N N . PRO A 1 117 ? -1.464 -1.697 -15.976 1.00 94.06 117 PRO A N 1
ATOM 865 C CA . PRO A 1 117 ? -1.735 -1.340 -14.587 1.00 94.06 117 PRO A CA 1
ATOM 866 C C . PRO A 1 117 ? -2.247 -2.561 -13.809 1.00 94.06 117 PRO A C 1
ATOM 868 O O . PRO A 1 117 ? -2.743 -3.527 -14.398 1.00 94.06 117 PRO A O 1
ATOM 871 N N . ALA A 1 118 ? -2.171 -2.509 -12.478 1.00 93.12 118 ALA A N 1
ATOM 872 C CA . ALA A 1 118 ? -2.683 -3.579 -11.631 1.00 93.12 118 ALA A CA 1
ATOM 873 C C . ALA A 1 118 ? -4.184 -3.799 -11.883 1.00 93.12 118 ALA A C 1
ATOM 875 O O . ALA A 1 118 ? -4.998 -2.876 -11.776 1.00 93.12 118 ALA A O 1
ATOM 876 N N . ALA A 1 119 ? -4.552 -5.032 -12.235 1.00 91.44 119 ALA A N 1
ATOM 877 C CA . ALA A 1 119 ? -5.931 -5.367 -12.553 1.00 91.44 119 ALA A CA 1
ATOM 878 C C . ALA A 1 119 ? -6.834 -5.223 -11.311 1.00 91.44 119 ALA A C 1
ATOM 880 O O . ALA A 1 119 ? -6.449 -5.633 -10.213 1.00 91.44 119 ALA A O 1
ATOM 881 N N . PRO A 1 120 ? -8.058 -4.680 -11.446 1.00 89.75 120 PRO A N 1
ATOM 882 C CA . PRO A 1 120 ? -9.009 -4.632 -10.344 1.00 89.75 120 PRO A CA 1
ATOM 883 C C . PRO A 1 120 ? -9.366 -6.056 -9.885 1.00 89.75 120 PRO A C 1
ATOM 885 O O . PRO A 1 120 ? -9.885 -6.856 -10.660 1.00 89.75 120 PRO A O 1
ATOM 888 N N . VAL A 1 121 ? -9.096 -6.373 -8.618 1.00 93.25 121 VAL A N 1
ATOM 889 C CA . VAL A 1 121 ? -9.449 -7.652 -7.993 1.00 93.25 121 VAL A CA 1
ATOM 890 C C . VAL A 1 121 ? -10.764 -7.477 -7.237 1.00 93.25 121 VAL A C 1
ATOM 892 O O . VAL A 1 121 ? -10.920 -6.524 -6.476 1.00 93.25 121 VAL A O 1
ATOM 895 N N . ALA A 1 122 ? -11.711 -8.401 -7.429 1.00 92.62 122 ALA A N 1
ATOM 896 C CA . ALA A 1 122 ? -13.042 -8.330 -6.814 1.00 92.62 122 ALA A CA 1
ATOM 897 C C . ALA A 1 122 ? -13.015 -8.403 -5.274 1.00 92.62 122 ALA A C 1
ATOM 899 O O . ALA A 1 122 ? -13.921 -7.905 -4.610 1.00 92.62 122 ALA A O 1
ATOM 900 N N . GLY A 1 123 ? -11.976 -9.011 -4.702 1.00 94.75 123 GLY A N 1
ATOM 901 C CA . GLY A 1 123 ? -11.729 -9.022 -3.266 1.00 94.75 123 GLY A CA 1
ATOM 902 C C . GLY A 1 123 ? -10.454 -9.775 -2.909 1.00 94.75 123 GLY A C 1
ATOM 903 O O . GLY A 1 123 ? -9.992 -10.633 -3.661 1.00 94.75 123 GLY A O 1
ATOM 904 N N . PHE A 1 124 ? -9.896 -9.465 -1.741 1.00 96.75 124 PHE A N 1
ATOM 905 C CA . PHE A 1 124 ? -8.749 -10.179 -1.186 1.00 96.75 124 PHE A CA 1
ATOM 906 C C . PHE A 1 124 ? -9.186 -11.060 -0.018 1.00 96.75 124 PHE A C 1
ATOM 908 O O . PHE A 1 124 ? -10.012 -10.661 0.807 1.00 96.75 124 PHE A O 1
ATOM 915 N N . ALA A 1 125 ? -8.592 -12.248 0.081 1.00 96.88 125 ALA A N 1
ATOM 916 C CA . ALA A 1 125 ? -8.684 -13.047 1.293 1.00 96.88 125 ALA A CA 1
ATOM 917 C C . ALA A 1 125 ? -7.884 -12.343 2.401 1.00 96.88 125 ALA A C 1
ATOM 919 O O . ALA A 1 125 ? -6.662 -12.213 2.312 1.00 96.88 125 ALA A O 1
ATOM 920 N N . LEU A 1 126 ? -8.586 -11.851 3.421 1.00 97.06 126 LEU A N 1
ATOM 921 C CA . LEU A 1 126 ? -7.981 -11.244 4.604 1.00 97.06 126 LEU A CA 1
ATOM 922 C C . LEU A 1 126 ? -8.026 -12.227 5.769 1.00 97.06 126 LEU A C 1
ATOM 924 O O . LEU A 1 126 ? -8.973 -13.003 5.905 1.00 97.06 126 LEU A O 1
ATOM 928 N N . ASP A 1 127 ? -7.016 -12.159 6.631 1.00 96.62 127 ASP A N 1
ATOM 929 C CA . ASP A 1 127 ? -7.011 -12.933 7.864 1.00 96.62 127 ASP A CA 1
ATOM 930 C C . ASP A 1 127 ? -8.158 -12.500 8.796 1.00 96.62 127 ASP A C 1
ATOM 932 O O . ASP A 1 127 ? -8.553 -11.330 8.848 1.00 96.62 127 ASP A O 1
ATOM 936 N N . SER A 1 128 ? -8.681 -13.442 9.584 1.00 95.94 128 SER A N 1
ATOM 937 C CA . SER A 1 128 ? -9.776 -13.171 10.525 1.00 95.94 128 SER A CA 1
ATOM 938 C C . SER A 1 128 ? -9.447 -12.070 11.551 1.00 95.94 128 SER A C 1
ATOM 940 O O . SER A 1 128 ? -10.356 -11.404 12.062 1.00 95.94 128 SER A O 1
ATOM 942 N N . SER A 1 129 ? -8.164 -11.815 11.822 1.00 96.75 129 SER A N 1
ATOM 943 C CA . SER A 1 129 ? -7.681 -10.725 12.675 1.00 96.75 129 SER A CA 1
ATOM 944 C C . SER A 1 129 ? -8.123 -9.335 12.216 1.00 96.75 129 SER A C 1
ATOM 946 O O . SER A 1 129 ? -8.325 -8.482 13.076 1.00 96.75 129 SER A O 1
ATOM 948 N N . PHE A 1 130 ? -8.398 -9.102 10.928 1.00 96.56 130 PHE A N 1
ATOM 949 C CA . PHE A 1 130 ? -8.941 -7.820 10.448 1.00 96.56 130 PHE A CA 1
ATOM 950 C C . PHE A 1 130 ? -10.317 -7.490 11.039 1.00 96.56 130 PHE A C 1
ATOM 952 O O . PHE A 1 130 ? -10.693 -6.323 11.128 1.00 96.56 130 PHE A O 1
ATOM 959 N N . THR A 1 131 ? -11.060 -8.505 11.487 1.00 94.44 131 THR A N 1
ATOM 960 C CA . THR A 1 131 ? -12.349 -8.314 12.168 1.00 94.44 131 THR A CA 1
ATOM 961 C C . THR A 1 131 ? -12.231 -8.275 13.688 1.00 94.44 131 THR A C 1
ATOM 963 O O . THR A 1 131 ? -12.973 -7.535 14.328 1.00 94.44 131 THR A O 1
ATOM 966 N N . LYS A 1 132 ? -11.302 -9.044 14.274 1.00 96.25 132 LYS A N 1
ATOM 967 C CA . LYS A 1 132 ? -11.146 -9.172 15.735 1.00 96.25 132 LYS A CA 1
ATOM 968 C C . LYS A 1 132 ? -10.220 -8.111 16.331 1.00 96.25 132 LYS A C 1
ATOM 970 O O . LYS A 1 132 ? -10.511 -7.559 17.385 1.00 96.25 132 LYS A O 1
ATOM 975 N N . LEU A 1 133 ? -9.095 -7.853 15.668 1.00 97.62 133 LEU A N 1
ATOM 976 C CA . LEU A 1 133 ? -7.997 -6.994 16.116 1.00 97.62 133 LEU A CA 1
ATOM 977 C C . LEU A 1 133 ? -7.514 -6.093 14.957 1.00 97.62 133 LEU A C 1
ATOM 979 O O . LEU A 1 133 ? -6.341 -6.152 14.575 1.00 97.62 133 LEU A O 1
ATOM 983 N N . PRO A 1 134 ? -8.387 -5.226 14.398 1.00 97.69 134 PRO A N 1
ATOM 984 C CA . PRO A 1 134 ? -8.111 -4.479 13.165 1.00 97.69 134 PRO A CA 1
ATOM 985 C C . PRO A 1 134 ? -6.841 -3.623 13.241 1.00 97.69 134 PRO A C 1
ATOM 987 O O . PRO A 1 134 ? -6.095 -3.530 12.273 1.00 97.69 134 PRO A O 1
ATOM 990 N N . LYS A 1 135 ? -6.539 -3.038 14.408 1.00 97.25 135 LYS A N 1
ATOM 991 C CA . LYS A 1 135 ? -5.328 -2.224 14.606 1.00 97.25 135 LYS A CA 1
ATOM 992 C C . LYS A 1 135 ? -4.043 -3.041 14.445 1.00 97.25 135 LYS A C 1
ATOM 994 O O . LYS A 1 135 ? -3.095 -2.570 13.827 1.00 97.25 135 LYS A O 1
ATOM 999 N N . GLN A 1 136 ? -4.003 -4.237 15.031 1.00 97.62 136 GLN A N 1
ATOM 1000 C CA . GLN A 1 136 ? -2.829 -5.101 14.956 1.00 97.62 136 GLN A CA 1
ATOM 1001 C C . GLN A 1 136 ? -2.675 -5.670 13.546 1.00 97.62 136 GLN A C 1
ATOM 1003 O O . GLN A 1 136 ? -1.576 -5.628 13.005 1.00 97.62 136 GLN A O 1
ATOM 1008 N N . ALA A 1 137 ? -3.779 -6.109 12.933 1.00 97.94 137 ALA A N 1
ATOM 1009 C CA . ALA A 1 137 ? -3.785 -6.621 11.566 1.00 97.94 137 ALA A CA 1
ATOM 1010 C C . ALA A 1 137 ? -3.270 -5.580 10.555 1.00 97.94 137 ALA A C 1
ATOM 1012 O O . ALA A 1 137 ? -2.391 -5.890 9.753 1.00 97.94 137 ALA A O 1
ATOM 1013 N N . LEU A 1 138 ? -3.736 -4.326 10.646 1.00 97.81 138 LEU A N 1
ATOM 1014 C CA . LEU A 1 138 ? -3.212 -3.233 9.820 1.00 97.81 138 LEU A CA 1
ATOM 1015 C C . LEU A 1 138 ? -1.733 -2.949 10.101 1.00 97.81 138 LEU A C 1
ATOM 1017 O O . LEU A 1 138 ? -0.973 -2.746 9.166 1.00 97.81 138 LEU A O 1
ATOM 1021 N N . SER A 1 139 ? -1.288 -2.982 11.361 1.00 96.94 139 SER A N 1
ATOM 1022 C CA . SER A 1 139 ? 0.136 -2.788 11.671 1.00 96.94 139 SER A CA 1
ATOM 1023 C C . SER A 1 139 ? 1.024 -3.866 11.047 1.00 96.94 139 SER A C 1
ATOM 1025 O O . SER A 1 139 ? 2.120 -3.548 10.596 1.00 96.94 139 SER A O 1
ATOM 1027 N N . THR A 1 140 ? 0.585 -5.126 11.033 1.00 97.25 140 THR A N 1
ATOM 1028 C CA . THR A 1 140 ? 1.318 -6.212 10.370 1.00 97.25 140 THR A CA 1
ATOM 1029 C C . THR A 1 140 ? 1.349 -6.004 8.861 1.00 97.25 140 THR A C 1
ATOM 1031 O O . THR A 1 140 ? 2.409 -6.122 8.255 1.00 97.25 140 THR A O 1
ATOM 1034 N N . LEU A 1 141 ? 0.219 -5.614 8.271 1.00 97.88 141 LEU A N 1
ATOM 1035 C CA . LEU A 1 141 ? 0.130 -5.306 6.848 1.00 97.88 141 LEU A CA 1
ATOM 1036 C C . LEU A 1 141 ? 1.088 -4.175 6.437 1.00 97.88 141 LEU A C 1
ATOM 1038 O O . LEU A 1 141 ? 1.787 -4.314 5.441 1.00 97.88 141 LEU A O 1
ATOM 1042 N N . GLU A 1 142 ? 1.188 -3.093 7.212 1.00 98.00 142 GLU A N 1
ATOM 1043 C CA . GLU A 1 142 ? 2.147 -2.008 6.933 1.00 98.00 142 GLU A CA 1
ATOM 1044 C C . GLU A 1 142 ? 3.607 -2.479 6.967 1.00 98.00 142 GLU A C 1
ATOM 1046 O O . GLU A 1 142 ? 4.429 -2.015 6.177 1.00 98.00 142 GLU A O 1
ATOM 1051 N N . LEU A 1 143 ? 3.945 -3.413 7.864 1.00 96.69 143 LEU A N 1
ATOM 1052 C CA . LEU A 1 143 ? 5.286 -4.001 7.911 1.00 96.69 143 LEU A CA 1
ATOM 1053 C C . LEU A 1 143 ? 5.571 -4.838 6.656 1.00 96.69 143 LEU A C 1
ATOM 1055 O O . LEU A 1 143 ? 6.662 -4.736 6.096 1.00 96.69 143 LEU A O 1
ATOM 1059 N N . GLU A 1 144 ? 4.591 -5.619 6.190 1.00 96.94 144 GLU A N 1
ATOM 1060 C CA . GLU A 1 144 ? 4.684 -6.371 4.931 1.00 96.94 144 GLU A CA 1
ATOM 1061 C C . GLU A 1 144 ? 4.859 -5.431 3.729 1.00 96.94 144 GLU A C 1
ATOM 1063 O O . GLU A 1 144 ? 5.757 -5.639 2.911 1.00 96.94 144 GLU A O 1
ATOM 1068 N N . LEU A 1 145 ? 4.063 -4.357 3.642 1.00 97.00 145 LEU A N 1
ATOM 1069 C CA . LEU A 1 145 ? 4.209 -3.344 2.590 1.00 97.00 145 LEU A CA 1
ATOM 1070 C C . LEU A 1 145 ? 5.591 -2.683 2.633 1.00 97.00 145 LEU A C 1
ATOM 1072 O O . LEU A 1 145 ? 6.195 -2.454 1.585 1.00 97.00 145 LEU A O 1
ATOM 1076 N N . GLY A 1 146 ? 6.113 -2.401 3.829 1.00 95.69 146 GLY A N 1
ATOM 1077 C CA . GLY A 1 146 ? 7.450 -1.841 4.009 1.00 95.69 146 GLY A CA 1
ATOM 1078 C C . GLY A 1 146 ? 8.548 -2.706 3.385 1.00 95.69 146 GLY A C 1
ATOM 1079 O O . GLY A 1 146 ? 9.452 -2.168 2.744 1.00 95.69 146 GLY A O 1
ATOM 1080 N N . ALA A 1 147 ? 8.450 -4.033 3.508 1.00 94.56 147 ALA A N 1
ATOM 1081 C CA . ALA A 1 147 ? 9.386 -4.959 2.869 1.00 94.56 147 ALA A CA 1
ATOM 1082 C C . ALA A 1 147 ? 9.286 -4.912 1.333 1.00 94.56 147 ALA A C 1
ATOM 1084 O O . ALA A 1 147 ? 10.306 -4.808 0.658 1.00 94.56 147 ALA A O 1
ATOM 1085 N N . ILE A 1 148 ? 8.069 -4.878 0.783 1.00 96.12 148 ILE A N 1
ATOM 1086 C CA . ILE A 1 148 ? 7.844 -4.808 -0.673 1.00 96.12 148 ILE A CA 1
ATOM 1087 C C . ILE A 1 148 ? 8.419 -3.513 -1.264 1.00 96.12 148 ILE A C 1
ATOM 1089 O O . ILE A 1 148 ? 9.063 -3.529 -2.314 1.00 96.12 148 ILE A O 1
ATOM 1093 N N . TYR A 1 149 ? 8.250 -2.383 -0.574 1.00 95.44 149 TYR A N 1
ATOM 1094 C CA . TYR A 1 149 ? 8.868 -1.125 -0.993 1.00 95.44 149 TYR A CA 1
ATOM 1095 C C . TYR A 1 149 ? 10.392 -1.139 -0.879 1.00 95.44 149 TYR A C 1
ATOM 1097 O O . TYR A 1 149 ? 11.065 -0.517 -1.703 1.00 95.44 149 TYR A O 1
ATOM 1105 N N . ALA A 1 150 ? 10.949 -1.841 0.110 1.00 90.94 150 ALA A N 1
ATOM 1106 C CA . ALA A 1 150 ? 12.391 -2.019 0.217 1.00 90.94 150 ALA A CA 1
ATOM 1107 C C . ALA A 1 150 ? 12.944 -2.823 -0.972 1.00 90.94 150 ALA A C 1
ATOM 1109 O O . ALA A 1 150 ? 13.969 -2.432 -1.534 1.00 90.94 150 ALA A O 1
ATOM 1110 N N . ASP A 1 151 ? 12.238 -3.869 -1.407 1.00 92.31 151 ASP A N 1
ATOM 1111 C CA . ASP A 1 151 ? 12.603 -4.653 -2.590 1.00 92.31 151 ASP A CA 1
ATOM 1112 C C . ASP A 1 151 ? 12.532 -3.807 -3.867 1.00 92.31 151 ASP A C 1
ATOM 1114 O O . ASP A 1 151 ? 13.491 -3.778 -4.643 1.00 92.31 151 ASP A O 1
ATOM 1118 N N . LEU A 1 152 ? 11.448 -3.043 -4.054 1.00 93.75 152 LEU A N 1
ATOM 1119 C CA . LEU A 1 152 ? 11.312 -2.104 -5.172 1.00 93.75 152 LEU A CA 1
ATOM 1120 C C . LEU A 1 152 ? 12.450 -1.073 -5.185 1.00 93.75 152 LEU A C 1
ATOM 1122 O O . LEU A 1 152 ? 13.046 -0.813 -6.235 1.00 93.75 152 LEU A O 1
ATOM 1126 N N . ALA A 1 153 ? 12.789 -0.502 -4.028 1.00 90.69 153 ALA A N 1
ATOM 1127 C CA . ALA A 1 153 ? 13.889 0.447 -3.906 1.00 90.69 153 ALA A CA 1
ATOM 1128 C C . ALA A 1 153 ? 15.242 -0.205 -4.229 1.00 90.69 153 ALA A C 1
ATOM 1130 O O . ALA A 1 153 ? 16.062 0.406 -4.917 1.00 90.69 153 ALA A O 1
ATOM 1131 N N . ALA A 1 154 ? 15.473 -1.444 -3.784 1.00 89.44 154 ALA A N 1
ATOM 1132 C CA . ALA A 1 154 ? 16.703 -2.177 -4.058 1.00 89.44 154 ALA A CA 1
ATOM 1133 C C . ALA A 1 154 ? 16.924 -2.353 -5.568 1.00 89.44 154 ALA A C 1
ATOM 1135 O O . ALA A 1 154 ? 17.983 -1.968 -6.074 1.00 89.44 154 ALA A O 1
ATOM 1136 N N . VAL A 1 155 ? 15.910 -2.831 -6.300 1.00 90.25 155 VAL A N 1
ATOM 1137 C CA . VAL A 1 155 ? 16.020 -3.075 -7.750 1.00 90.25 155 VAL A CA 1
ATOM 1138 C C . VAL A 1 155 ? 16.023 -1.789 -8.581 1.00 90.25 155 VAL A C 1
ATOM 1140 O O . VAL A 1 155 ? 16.667 -1.738 -9.626 1.00 90.25 155 VAL A O 1
ATOM 1143 N N . SER A 1 156 ? 15.368 -0.717 -8.119 1.00 86.12 156 SER A N 1
ATOM 1144 C CA . SER A 1 156 ? 15.284 0.552 -8.864 1.00 86.12 156 SER A CA 1
ATOM 1145 C C . SER A 1 156 ? 16.634 1.261 -9.009 1.00 86.12 156 SER A C 1
ATOM 1147 O O . SER A 1 156 ? 16.845 2.016 -9.958 1.00 86.12 156 SER A O 1
ATOM 1149 N N . THR A 1 157 ? 17.578 1.022 -8.093 1.00 68.50 157 THR A N 1
ATOM 1150 C CA . THR A 1 157 ? 18.880 1.710 -8.114 1.00 68.50 157 THR A CA 1
ATOM 1151 C C . THR A 1 157 ? 19.899 1.143 -9.103 1.00 68.50 157 THR A C 1
ATOM 1153 O O . THR A 1 157 ? 20.886 1.819 -9.395 1.00 68.50 157 THR A O 1
ATOM 1156 N N . GLU A 1 158 ? 19.677 -0.061 -9.627 1.00 57.78 158 GLU A N 1
ATOM 1157 C CA . GLU A 1 158 ? 20.609 -0.735 -10.543 1.00 57.78 158 GLU A CA 1
ATOM 1158 C C . GLU A 1 158 ? 20.532 -0.163 -11.973 1.00 57.78 158 GLU A C 1
ATOM 1160 O O . GLU A 1 158 ? 21.494 -0.248 -12.729 1.00 57.78 158 GLU A O 1
ATOM 1165 N N . ASN A 1 159 ? 19.428 0.502 -12.338 1.00 50.25 159 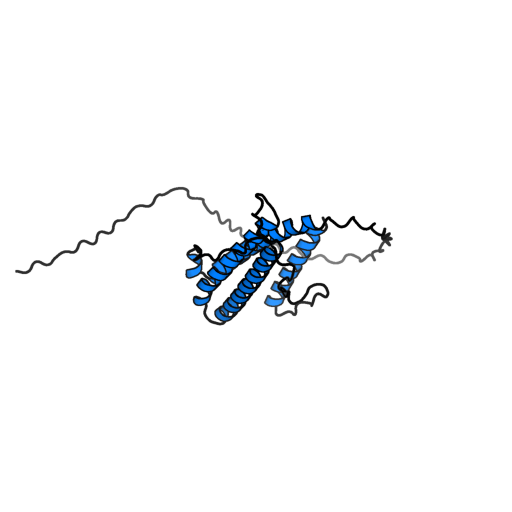ASN A N 1
ATOM 1166 C CA . ASN A 1 159 ? 19.181 0.975 -13.707 1.00 50.25 159 ASN A CA 1
ATOM 1167 C C . ASN A 1 159 ? 19.651 2.423 -13.978 1.00 50.25 159 ASN A C 1
ATOM 1169 O O . ASN A 1 159 ? 19.378 2.976 -15.041 1.00 50.25 159 ASN A O 1
ATOM 1173 N N . SER A 1 160 ? 20.335 3.064 -13.020 1.00 48.25 160 SER A N 1
ATOM 1174 C CA . SER A 1 160 ? 20.826 4.453 -13.140 1.00 48.25 160 SER A CA 1
ATOM 1175 C C . SER A 1 160 ? 22.259 4.554 -13.704 1.00 48.25 160 SER A C 1
ATOM 1177 O O . SER A 1 160 ? 22.792 5.643 -13.915 1.00 48.25 160 SER A O 1
ATOM 1179 N N . THR A 1 161 ? 22.910 3.430 -14.007 1.00 41.62 161 THR A N 1
ATOM 1180 C CA . THR A 1 161 ? 24.285 3.359 -14.533 1.00 41.62 161 THR A CA 1
ATOM 1181 C C . THR A 1 161 ? 24.348 3.495 -16.060 1.00 41.62 161 THR A C 1
ATOM 1183 O O . THR A 1 161 ? 24.980 2.706 -16.751 1.00 41.62 161 THR A O 1
ATOM 1186 N N . GLY A 1 162 ? 23.722 4.543 -16.600 1.00 43.03 162 GLY A N 1
ATOM 1187 C CA . GLY A 1 162 ? 24.038 5.074 -17.935 1.00 43.03 162 GLY A CA 1
ATOM 1188 C C . GLY A 1 162 ? 24.994 6.274 -17.898 1.00 43.03 162 GLY A C 1
ATOM 1189 O O . GLY A 1 162 ? 25.498 6.700 -18.933 1.00 43.03 162 GLY A O 1
ATOM 1190 N N . VAL A 1 163 ? 25.256 6.832 -16.710 1.00 49.22 163 VAL A N 1
ATOM 1191 C CA . VAL A 1 163 ? 26.145 7.986 -16.540 1.00 49.22 163 VAL A CA 1
ATOM 1192 C C . VAL A 1 163 ? 27.547 7.482 -16.176 1.00 49.22 163 VAL A C 1
ATOM 1194 O O . VAL A 1 163 ? 27.699 6.856 -15.121 1.00 49.22 163 VAL A O 1
ATOM 1197 N N . PRO A 1 164 ? 28.583 7.723 -17.006 1.00 49.25 164 PRO A N 1
ATOM 1198 C CA . PRO A 1 164 ? 29.953 7.380 -16.646 1.00 49.25 164 PRO A CA 1
ATOM 1199 C C . PRO A 1 164 ? 30.324 8.094 -15.338 1.00 49.25 164 PRO A C 1
ATOM 1201 O O . PRO A 1 164 ? 29.950 9.256 -15.152 1.00 49.25 164 PRO A O 1
ATOM 1204 N N . PRO A 1 165 ? 31.035 7.431 -14.408 1.00 47.97 165 PRO A N 1
ATOM 1205 C CA . PRO A 1 165 ? 31.397 8.046 -13.142 1.00 47.97 165 PRO A CA 1
ATOM 1206 C C . PRO A 1 165 ? 32.205 9.314 -13.421 1.00 47.97 165 PRO A C 1
ATOM 1208 O O . PRO A 1 165 ? 33.304 9.247 -13.972 1.00 47.97 165 PRO A O 1
ATOM 1211 N N . LEU A 1 166 ? 31.658 10.472 -13.036 1.00 56.91 166 LEU A N 1
ATOM 1212 C CA . LEU A 1 166 ? 32.407 11.723 -13.059 1.00 56.91 166 LEU A CA 1
ATOM 1213 C C . LEU A 1 166 ? 33.722 11.519 -12.285 1.00 56.91 166 LEU A C 1
ATOM 1215 O O . LEU A 1 166 ? 33.711 10.888 -11.217 1.00 56.91 166 LEU A O 1
ATOM 1219 N N . PRO A 1 167 ? 34.856 12.029 -12.798 1.00 50.69 167 PRO A N 1
ATOM 1220 C CA . PRO A 1 167 ? 36.131 11.935 -12.107 1.00 50.69 167 PRO A CA 1
ATOM 1221 C C . PRO A 1 167 ? 35.975 12.585 -10.735 1.00 50.69 167 PRO A C 1
ATOM 1223 O O . PRO A 1 167 ? 35.698 13.778 -10.617 1.00 50.69 167 PRO A O 1
ATOM 1226 N N . ARG A 1 168 ? 36.108 11.776 -9.680 1.00 52.59 168 ARG A N 1
ATOM 1227 C CA . ARG A 1 168 ? 36.012 12.267 -8.306 1.00 52.59 168 ARG A CA 1
ATOM 1228 C C . ARG A 1 168 ? 37.076 13.351 -8.113 1.00 52.59 168 ARG A C 1
ATOM 1230 O O . ARG A 1 168 ? 38.260 13.038 -8.276 1.00 52.59 168 ARG A O 1
ATOM 1237 N N . PRO A 1 169 ? 36.717 14.586 -7.721 1.00 50.88 169 PRO A N 1
ATOM 1238 C CA . PRO A 1 169 ? 37.718 15.518 -7.241 1.00 50.88 169 PRO A CA 1
ATOM 1239 C C . PRO A 1 169 ? 38.390 14.873 -6.028 1.00 50.88 169 PRO A C 1
ATOM 1241 O O . PRO A 1 169 ? 37.725 14.471 -5.069 1.00 50.88 169 PRO A O 1
ATOM 1244 N N . ARG A 1 170 ? 39.719 14.720 -6.087 1.00 49.41 170 ARG A N 1
ATOM 1245 C CA . ARG A 1 170 ? 40.540 14.358 -4.929 1.00 49.41 170 ARG A CA 1
ATOM 1246 C C . ARG A 1 170 ? 40.399 15.479 -3.901 1.00 49.41 170 ARG A C 1
ATOM 1248 O O . ARG A 1 170 ? 41.226 16.386 -3.855 1.00 49.41 170 ARG A O 1
ATOM 1255 N N . LEU A 1 171 ? 39.366 15.416 -3.063 1.00 47.38 171 LEU A N 1
ATOM 1256 C CA . LEU A 1 171 ? 39.344 16.180 -1.827 1.00 47.38 171 LEU A CA 1
ATOM 1257 C C . LEU A 1 171 ? 40.426 15.570 -0.938 1.00 47.38 171 LEU A C 1
ATOM 1259 O O . LEU A 1 171 ? 40.244 14.540 -0.288 1.00 47.38 171 LEU A O 1
ATOM 1263 N N . ARG A 1 172 ? 41.607 16.183 -0.989 1.00 52.16 172 ARG A N 1
ATOM 1264 C CA . ARG A 1 172 ? 42.708 15.939 -0.069 1.00 52.16 172 ARG A CA 1
ATOM 1265 C C . ARG A 1 172 ? 42.233 16.458 1.289 1.00 52.16 172 ARG A C 1
ATOM 1267 O O . ARG A 1 172 ? 42.461 17.614 1.627 1.00 52.16 172 ARG A O 1
ATOM 1274 N N . LEU A 1 173 ? 41.502 15.625 2.030 1.00 45.50 173 LEU A N 1
ATOM 1275 C CA . LEU A 1 173 ? 41.203 15.875 3.433 1.00 45.50 173 LEU A CA 1
ATOM 1276 C C . LEU A 1 173 ? 42.557 15.870 4.152 1.00 45.50 173 LEU A C 1
ATOM 1278 O O . LEU A 1 173 ? 43.115 14.815 4.450 1.00 45.50 173 LEU A O 1
ATOM 1282 N N . GLN A 1 174 ? 43.143 17.051 4.344 1.00 49.69 174 GLN A N 1
ATOM 1283 C CA . GLN A 1 174 ? 44.213 17.216 5.312 1.00 49.69 174 GLN A CA 1
ATOM 1284 C C . GLN A 1 174 ? 43.594 16.909 6.675 1.00 49.69 174 GLN A C 1
ATOM 1286 O O . GLN A 1 174 ? 42.893 17.742 7.247 1.00 49.69 174 GLN A O 1
ATOM 1291 N N . LEU A 1 175 ? 43.813 15.691 7.176 1.00 44.72 175 LEU A N 1
ATOM 1292 C CA . LEU A 1 175 ? 43.613 15.397 8.586 1.00 44.72 175 LEU A CA 1
ATOM 1293 C C . LEU A 1 175 ? 44.571 16.295 9.370 1.00 44.72 175 LEU A C 1
ATOM 1295 O O . LEU A 1 175 ? 45.765 16.021 9.472 1.00 44.72 175 LEU A O 1
ATOM 1299 N N . ARG A 1 176 ? 44.036 17.391 9.904 1.00 50.22 176 ARG A N 1
ATOM 1300 C CA . ARG A 1 176 ? 44.667 18.135 10.987 1.00 50.22 176 ARG A CA 1
ATOM 1301 C C . ARG A 1 176 ? 44.494 17.281 12.253 1.00 50.22 176 ARG A C 1
ATOM 1303 O O . ARG A 1 176 ? 43.349 16.983 12.598 1.00 50.22 176 ARG A O 1
ATOM 1310 N N . PRO A 1 177 ? 45.570 16.851 12.930 1.00 45.03 177 PRO A N 1
ATOM 1311 C CA . PRO A 1 177 ? 45.442 16.148 14.196 1.00 45.03 177 PRO A CA 1
ATOM 1312 C C . PRO A 1 177 ? 44.839 17.106 15.230 1.00 45.03 177 PRO A C 1
ATOM 1314 O O . PRO A 1 177 ? 45.451 18.112 15.587 1.00 45.03 177 PRO A O 1
ATOM 1317 N N . GLN A 1 178 ? 43.620 16.809 15.680 1.00 45.72 178 GLN A N 1
ATOM 1318 C CA . GLN A 1 178 ? 43.022 17.433 16.857 1.00 45.72 178 GLN A CA 1
ATOM 1319 C C . GLN A 1 178 ? 43.839 17.006 18.079 1.00 45.72 178 GLN A C 1
ATOM 1321 O O . GLN A 1 178 ? 43.821 15.840 18.474 1.00 45.72 178 GLN A O 1
ATOM 1326 N N . GLN A 1 179 ? 44.580 17.950 18.655 1.00 50.88 179 GLN A N 1
ATOM 1327 C CA . GLN A 1 179 ? 45.166 17.806 19.981 1.00 50.88 179 GLN A CA 1
ATOM 1328 C C . GLN A 1 179 ? 44.034 17.752 21.008 1.00 50.88 179 GLN A C 1
ATOM 1330 O O . GLN A 1 179 ? 43.305 18.720 21.205 1.00 50.88 179 GLN A O 1
ATOM 1335 N N . THR A 1 180 ? 43.886 16.608 21.664 1.00 51.03 180 THR A N 1
ATOM 1336 C CA . THR A 1 180 ? 43.004 16.434 22.818 1.00 51.03 180 THR A CA 1
ATOM 1337 C C . THR A 1 180 ? 43.566 17.182 24.033 1.00 51.03 180 THR A C 1
ATOM 1339 O O . THR A 1 180 ? 44.697 16.884 24.433 1.00 51.03 180 THR A O 1
ATOM 1342 N N . PRO A 1 181 ? 42.813 18.089 24.681 1.00 55.34 181 PRO A N 1
ATOM 1343 C CA . PRO A 1 181 ? 43.155 18.536 26.020 1.00 55.34 181 PRO A CA 1
ATOM 1344 C C . PRO A 1 181 ? 42.906 17.407 27.027 1.00 55.34 181 PRO A C 1
ATOM 1346 O O . PRO A 1 181 ? 41.861 16.761 27.061 1.00 55.34 181 PRO A O 1
ATOM 1349 N N . ARG A 1 182 ? 43.939 17.172 27.830 1.00 58.25 182 ARG A N 1
ATOM 1350 C CA . ARG A 1 182 ? 44.044 16.203 28.917 1.00 58.25 182 ARG A CA 1
ATOM 1351 C C . ARG A 1 182 ? 43.160 16.657 30.085 1.00 58.25 182 ARG A C 1
ATOM 1353 O O . ARG A 1 182 ? 43.491 17.640 30.739 1.00 58.25 182 ARG A O 1
ATOM 1360 N N . SER A 1 183 ? 42.069 15.949 30.363 1.00 56.91 183 SER A N 1
ATOM 1361 C CA . SER A 1 183 ? 41.278 16.117 31.590 1.00 56.91 183 SER A CA 1
ATOM 1362 C C . SER A 1 183 ? 41.534 14.957 32.557 1.00 56.91 183 SER A C 1
ATOM 1364 O O . SER A 1 183 ? 41.405 13.788 32.198 1.00 56.91 183 SER A O 1
ATOM 1366 N N . SER A 1 184 ? 41.948 15.329 33.766 1.00 61.09 184 SER A N 1
ATOM 1367 C CA . SER A 1 184 ? 42.308 14.506 34.926 1.00 61.09 184 SER A CA 1
ATOM 1368 C C . SER A 1 184 ? 41.182 13.587 35.438 1.00 61.09 184 SER A C 1
ATOM 1370 O O . SER A 1 184 ? 40.011 13.841 35.153 1.00 61.09 184 SER A O 1
ATOM 1372 N N . PRO A 1 185 ? 41.509 12.552 36.240 1.00 66.31 185 PRO A N 1
ATOM 1373 C CA . PRO A 1 185 ? 40.530 11.623 36.793 1.00 66.31 185 PRO A CA 1
ATOM 1374 C C . PRO A 1 185 ? 39.927 12.169 38.095 1.00 66.31 185 PRO A C 1
ATOM 1376 O O . PRO A 1 185 ? 40.646 12.709 38.938 1.00 66.31 185 PRO A O 1
ATOM 1379 N N . SER A 1 186 ? 38.622 11.988 38.308 1.00 46.25 186 SER A N 1
ATOM 1380 C CA . SER A 1 186 ? 38.053 12.071 39.653 1.00 46.25 186 SER A CA 1
ATOM 1381 C C . SER A 1 186 ? 36.807 11.205 39.827 1.00 46.25 186 SER A C 1
ATOM 1383 O O . SER A 1 186 ? 35.913 11.195 38.988 1.00 46.25 186 SER A O 1
ATOM 1385 N N . THR A 1 187 ? 36.852 10.514 40.965 1.00 49.84 187 THR A N 1
ATOM 1386 C CA . THR A 1 187 ? 35.799 9.932 41.803 1.00 49.84 187 THR A CA 1
ATOM 1387 C C . THR A 1 187 ? 34.976 8.733 41.317 1.00 49.84 187 THR A C 1
ATOM 1389 O O . THR A 1 187 ? 34.030 8.802 40.541 1.00 49.84 187 THR A O 1
ATOM 1392 N N . ALA A 1 188 ? 35.346 7.615 41.947 1.00 54.16 188 ALA A N 1
ATOM 1393 C CA . ALA A 1 188 ? 34.577 6.418 42.232 1.00 54.16 188 ALA A CA 1
ATOM 1394 C C . ALA A 1 188 ? 33.078 6.662 42.474 1.00 54.16 188 ALA A C 1
ATOM 1396 O O . ALA A 1 188 ? 32.691 7.463 43.324 1.00 54.16 188 ALA A O 1
ATOM 1397 N N . VAL A 1 189 ? 32.254 5.854 41.804 1.00 56.62 189 VAL A N 1
ATOM 1398 C CA . VAL A 1 189 ? 30.879 5.566 42.212 1.00 56.62 189 VAL A CA 1
ATOM 1399 C C . VAL A 1 189 ? 30.788 4.091 42.580 1.00 56.62 189 VAL A C 1
ATOM 1401 O O . VAL A 1 189 ? 31.137 3.192 41.817 1.00 56.62 189 VAL A O 1
ATOM 1404 N N . THR A 1 190 ? 30.349 3.901 43.814 1.00 55.94 190 THR A N 1
ATOM 1405 C CA . THR A 1 190 ? 30.147 2.662 44.548 1.00 55.94 190 THR A CA 1
ATOM 1406 C C . THR A 1 190 ? 29.212 1.698 43.822 1.00 55.94 190 THR A C 1
ATOM 1408 O O . THR A 1 190 ? 28.107 2.046 43.411 1.00 55.94 190 THR A O 1
ATOM 1411 N N . SER A 1 191 ? 29.669 0.451 43.717 1.00 50.22 191 SER A N 1
ATOM 1412 C CA . SER A 1 191 ? 28.940 -0.689 43.170 1.00 50.22 191 SER A CA 1
ATOM 1413 C C . SER A 1 191 ? 27.794 -1.091 44.111 1.00 50.22 191 SER A C 1
ATOM 1415 O O . SER A 1 191 ? 28.007 -1.725 45.144 1.00 50.22 191 SER A O 1
ATOM 1417 N N . GLY A 1 192 ? 26.571 -0.687 43.766 1.00 53.66 192 GLY A N 1
ATOM 1418 C CA . GLY A 1 192 ? 25.335 -1.156 44.389 1.00 53.66 192 GLY A CA 1
ATOM 1419 C C . GLY A 1 192 ? 24.917 -2.498 43.792 1.00 53.66 192 GLY A C 1
ATOM 1420 O O . GLY A 1 192 ? 24.388 -2.568 42.687 1.00 53.66 192 GLY A O 1
ATOM 1421 N N . LYS A 1 193 ? 25.185 -3.571 44.533 1.00 58.38 193 LYS A N 1
ATOM 1422 C CA . LYS A 1 193 ? 24.826 -4.957 44.226 1.00 58.38 193 LYS A CA 1
ATOM 1423 C C . LYS A 1 193 ? 23.316 -5.149 44.420 1.00 58.38 193 LYS A C 1
ATOM 1425 O O . LYS A 1 193 ? 22.856 -5.231 45.554 1.00 58.38 193 LYS A O 1
ATOM 1430 N N . LEU A 1 194 ? 22.548 -5.214 43.332 1.00 56.41 194 LEU A N 1
ATOM 1431 C CA . LEU A 1 194 ? 21.142 -5.637 43.365 1.00 56.41 194 LEU A CA 1
ATOM 1432 C C . LEU A 1 194 ? 21.040 -7.147 43.076 1.00 56.41 194 LEU A C 1
ATOM 1434 O O . LEU A 1 194 ? 21.728 -7.639 42.177 1.00 56.41 194 LEU A O 1
ATOM 1438 N N . PRO A 1 195 ? 20.201 -7.900 43.812 1.00 59.22 195 PRO A N 1
ATOM 1439 C CA . PRO A 1 195 ? 19.985 -9.314 43.554 1.00 59.22 195 PRO A CA 1
ATOM 1440 C C . PRO A 1 195 ? 19.118 -9.483 42.302 1.00 59.22 195 PRO A C 1
ATOM 1442 O O . PRO A 1 195 ? 17.947 -9.110 42.270 1.00 59.22 195 PRO A O 1
ATOM 1445 N N . PHE A 1 196 ? 19.705 -10.072 41.262 1.00 41.91 196 PHE A N 1
ATOM 1446 C CA . PHE A 1 196 ? 18.969 -10.615 40.127 1.00 41.91 196 PHE A CA 1
ATOM 1447 C C . PHE A 1 196 ? 18.198 -11.857 40.602 1.00 41.91 196 PHE A C 1
ATOM 1449 O O . PHE A 1 196 ? 18.756 -12.948 40.705 1.00 41.91 196 PHE A O 1
ATOM 1456 N N . CYS A 1 197 ? 16.906 -11.699 40.894 1.00 48.16 197 CYS A N 1
ATOM 1457 C CA . CYS A 1 197 ? 15.971 -12.821 40.886 1.00 48.16 197 CYS A CA 1
ATOM 1458 C C . CYS A 1 197 ? 15.729 -13.209 39.426 1.00 48.16 197 CYS A C 1
ATOM 1460 O O . CYS A 1 197 ? 15.016 -12.525 38.694 1.00 48.16 197 CYS A O 1
ATOM 1462 N N . GLY A 1 198 ? 16.369 -14.296 39.000 1.00 44.06 198 GLY A N 1
ATOM 1463 C CA . GLY A 1 198 ? 16.131 -14.910 37.704 1.00 44.06 198 GLY A CA 1
ATOM 1464 C C . GLY A 1 198 ? 14.711 -15.463 37.622 1.00 44.06 198 GLY A C 1
ATOM 1465 O O . GLY A 1 198 ? 14.335 -16.334 38.402 1.00 44.06 198 GLY A O 1
ATOM 1466 N N . TYR A 1 199 ? 13.944 -14.988 36.646 1.00 44.69 199 TYR A N 1
ATOM 1467 C CA . TYR A 1 199 ? 12.747 -15.672 36.174 1.00 44.69 199 TYR A CA 1
ATOM 1468 C C . TYR A 1 199 ? 13.086 -16.326 34.833 1.00 44.69 199 TYR A C 1
ATOM 1470 O O . TYR A 1 199 ? 13.070 -15.693 33.780 1.00 44.69 199 TYR A O 1
ATOM 1478 N N . TRP A 1 200 ? 13.455 -17.605 34.890 1.00 40.72 200 TRP A N 1
ATOM 1479 C CA . TRP A 1 200 ? 13.494 -18.482 33.725 1.00 40.72 200 TRP A CA 1
ATOM 1480 C C . TRP A 1 200 ? 12.049 -18.856 33.374 1.00 40.72 200 TRP A C 1
ATOM 1482 O O . TRP A 1 200 ? 11.442 -19.693 34.039 1.00 40.72 200 TRP A O 1
ATOM 1492 N N . ILE A 1 201 ? 11.481 -18.243 32.333 1.00 50.31 201 ILE A N 1
ATOM 1493 C CA . ILE A 1 201 ? 10.256 -18.755 31.709 1.00 50.31 201 ILE A CA 1
ATOM 1494 C C . ILE A 1 201 ? 10.675 -19.888 30.777 1.00 50.31 201 ILE A C 1
ATOM 1496 O O . ILE A 1 201 ? 11.104 -19.689 29.643 1.00 50.31 201 ILE A O 1
ATOM 1500 N N . GLN A 1 202 ? 10.587 -21.100 31.311 1.00 51.50 202 GLN A N 1
ATOM 1501 C CA . GLN A 1 202 ? 10.791 -22.338 30.584 1.00 51.50 202 GLN A CA 1
ATOM 1502 C C . GLN A 1 202 ? 9.508 -22.693 29.825 1.00 51.50 202 GLN A C 1
ATOM 1504 O O . GLN A 1 202 ? 8.653 -23.426 30.323 1.00 51.50 202 GLN A O 1
ATOM 1509 N N . SER A 1 203 ? 9.362 -22.156 28.612 1.00 51.44 203 SER A N 1
ATOM 1510 C CA . SER A 1 203 ? 8.312 -22.577 27.681 1.00 51.44 203 SER A CA 1
ATOM 1511 C C . SER A 1 203 ? 8.628 -23.981 27.173 1.00 51.44 203 SER A C 1
ATOM 1513 O O . SER A 1 203 ? 9.428 -24.176 26.260 1.00 51.44 203 SER A O 1
ATOM 1515 N N . ARG A 1 204 ? 8.014 -24.980 27.813 1.00 55.56 204 ARG A N 1
ATOM 1516 C CA . ARG A 1 204 ? 7.990 -26.361 27.333 1.00 55.56 204 ARG A CA 1
ATOM 1517 C C . ARG A 1 204 ? 7.221 -26.401 26.016 1.00 55.56 204 ARG A C 1
ATOM 1519 O O . ARG A 1 204 ? 6.022 -26.144 25.990 1.00 55.56 204 ARG A O 1
ATOM 1526 N N . HIS A 1 205 ? 7.915 -26.767 24.946 1.00 51.84 205 HIS A N 1
ATOM 1527 C CA . HIS A 1 205 ? 7.294 -27.339 23.760 1.00 51.84 205 HIS A CA 1
ATOM 1528 C C . HIS A 1 205 ? 6.579 -28.636 24.160 1.00 51.84 205 HIS A C 1
ATOM 1530 O O . HIS A 1 205 ? 7.227 -29.625 24.500 1.00 51.84 205 HIS A O 1
ATOM 1536 N N . THR A 1 206 ? 5.250 -28.641 24.116 1.00 57.06 206 THR A N 1
ATOM 1537 C CA . THR A 1 206 ? 4.463 -29.865 23.962 1.00 57.06 206 THR A CA 1
ATOM 1538 C C . THR A 1 206 ? 4.312 -30.152 22.468 1.00 57.06 206 THR A C 1
ATOM 1540 O O . THR A 1 206 ? 3.821 -29.291 21.736 1.00 57.06 206 THR A O 1
ATOM 1543 N N . PRO A 1 207 ? 4.712 -31.332 21.971 1.00 64.31 207 PRO A N 1
ATOM 1544 C CA . PRO A 1 207 ? 4.155 -31.877 20.748 1.00 64.31 207 PRO A CA 1
ATOM 1545 C C . PRO A 1 207 ? 2.899 -32.697 21.089 1.00 64.31 207 PRO A C 1
ATOM 1547 O O . PRO A 1 207 ? 2.796 -33.245 22.185 1.00 64.31 207 PRO A O 1
ATOM 1550 N N . SER A 1 208 ? 2.013 -32.857 20.105 1.00 50.25 208 SER A N 1
ATOM 1551 C CA . SER A 1 208 ? 0.958 -33.885 20.028 1.00 50.25 208 SER A CA 1
ATOM 1552 C C . SER A 1 208 ? -0.467 -33.513 20.464 1.00 50.25 208 SER A C 1
ATOM 1554 O O . SER A 1 208 ? -0.702 -32.991 21.550 1.00 50.25 208 SER A O 1
ATOM 1556 N N . GLY A 1 209 ? -1.413 -33.925 19.609 1.00 48.50 209 GLY A N 1
ATOM 1557 C CA . GLY A 1 209 ? -2.818 -34.181 19.941 1.00 48.50 209 GLY A CA 1
ATOM 1558 C C . GLY A 1 209 ? -3.783 -33.296 19.155 1.00 48.50 209 GLY A C 1
ATOM 1559 O O . GLY A 1 209 ? -4.039 -32.173 19.559 1.00 48.50 209 GLY A O 1
ATOM 1560 N N . ALA A 1 210 ? -4.221 -33.681 17.954 1.00 49.78 210 ALA A N 1
ATOM 1561 C CA . ALA A 1 210 ? -5.344 -34.603 17.742 1.00 49.78 210 ALA A CA 1
ATOM 1562 C C . ALA A 1 210 ? -6.646 -34.083 18.381 1.00 49.78 210 ALA A C 1
ATOM 1564 O O . ALA A 1 210 ? -6.826 -34.150 19.594 1.00 49.78 210 ALA A O 1
ATOM 1565 N N . GLU A 1 211 ? -7.545 -33.573 17.537 1.00 52.53 211 GLU A N 1
ATOM 1566 C CA . GLU A 1 211 ? -8.914 -33.211 17.900 1.00 52.53 211 GLU A CA 1
ATOM 1567 C C . GLU A 1 211 ? -9.720 -34.451 18.327 1.00 52.53 211 GLU A C 1
ATOM 1569 O O . GLU A 1 211 ? -9.836 -35.402 17.548 1.00 52.53 211 GLU A O 1
ATOM 1574 N N . PRO A 1 212 ? -10.359 -34.450 19.509 1.00 56.75 212 PRO A N 1
ATOM 1575 C CA . PRO A 1 212 ? -11.487 -35.320 19.779 1.00 56.75 212 PRO A CA 1
ATOM 1576 C C . PRO A 1 212 ? -12.785 -34.620 19.354 1.00 56.75 212 PRO A C 1
ATOM 1578 O O . PRO A 1 212 ? -13.228 -33.641 19.960 1.00 56.75 212 PRO A O 1
ATOM 1581 N N . LEU A 1 213 ? -13.430 -35.170 18.323 1.00 58.59 213 LEU A N 1
ATOM 1582 C CA . LEU A 1 213 ? -14.825 -34.900 17.978 1.00 58.59 213 LEU A CA 1
ATOM 1583 C C . LEU A 1 213 ? -15.718 -35.185 19.195 1.00 58.59 213 LEU A C 1
ATOM 1585 O O . LEU A 1 213 ? -16.063 -36.333 19.471 1.00 58.59 213 LEU A O 1
ATOM 1589 N N . THR A 1 214 ? -16.118 -34.141 19.921 1.00 57.16 214 THR A N 1
ATOM 1590 C CA . THR A 1 214 ? -17.127 -34.260 20.980 1.00 57.16 214 THR A CA 1
ATOM 1591 C C . THR A 1 214 ? -18.486 -33.884 20.408 1.00 57.16 214 THR A C 1
ATOM 1593 O O . THR A 1 214 ? -18.882 -32.722 20.338 1.00 57.16 214 THR A O 1
ATOM 1596 N N . LEU A 1 215 ? -19.190 -34.916 19.952 1.00 52.00 215 LEU A N 1
ATOM 1597 C CA . LEU A 1 215 ? -20.550 -34.872 19.440 1.00 52.00 215 LEU A CA 1
ATOM 1598 C C . LEU A 1 215 ? -21.538 -34.758 20.619 1.00 52.00 215 LEU A C 1
ATOM 1600 O O . LEU A 1 215 ? -22.011 -35.762 21.150 1.00 52.00 215 LEU A O 1
ATOM 1604 N N . CYS A 1 216 ? -21.874 -33.541 21.048 1.00 49.62 216 CYS A N 1
ATOM 1605 C CA . CYS A 1 216 ? -22.962 -33.324 22.010 1.00 49.62 216 CYS A CA 1
ATOM 1606 C C . CYS A 1 216 ? -24.326 -33.470 21.315 1.00 49.62 216 CYS A C 1
ATOM 1608 O O . CYS A 1 216 ? -24.911 -32.512 20.811 1.00 49.62 216 CYS A O 1
ATOM 1610 N N . ARG A 1 217 ? -24.846 -34.702 21.289 1.00 53.72 217 ARG A N 1
ATOM 1611 C CA . ARG A 1 217 ? -26.197 -35.037 20.819 1.00 53.72 217 ARG A CA 1
ATOM 1612 C C . ARG A 1 217 ? -27.215 -34.738 21.927 1.00 53.72 217 ARG A C 1
ATOM 1614 O O . ARG A 1 217 ? -27.394 -35.530 22.847 1.00 53.72 217 ARG A O 1
ATOM 1621 N N . ALA A 1 218 ? -27.901 -33.600 21.837 1.00 56.41 218 ALA A N 1
ATOM 1622 C CA . ALA A 1 218 ? -29.026 -33.276 22.713 1.00 56.41 218 ALA A CA 1
ATOM 1623 C C . ALA A 1 218 ? -30.239 -34.170 22.381 1.00 56.41 218 ALA A C 1
ATOM 1625 O O . ALA A 1 218 ? -30.878 -34.027 21.338 1.00 56.41 218 ALA A O 1
ATOM 1626 N N . SER A 1 219 ? -30.546 -35.112 23.274 1.00 60.78 219 SER A N 1
ATOM 1627 C CA . SER A 1 219 ? -31.700 -36.010 23.185 1.00 60.78 219 SER A CA 1
ATOM 1628 C C . SER A 1 219 ? -32.962 -35.300 23.695 1.00 60.78 219 SER A C 1
ATOM 1630 O O . SER A 1 219 ? -33.093 -35.030 24.889 1.00 60.78 219 SER A O 1
ATOM 1632 N N . ARG A 1 220 ? -33.899 -34.960 22.796 1.00 62.06 220 ARG A N 1
ATOM 1633 C CA . ARG A 1 220 ? -35.223 -34.427 23.165 1.00 62.06 220 ARG A CA 1
ATOM 1634 C C . ARG A 1 220 ? -36.147 -35.572 23.586 1.00 62.06 220 ARG A C 1
ATOM 1636 O O . ARG A 1 220 ? -36.602 -36.351 22.753 1.00 62.06 220 ARG A O 1
ATOM 1643 N N . LYS A 1 221 ? -36.462 -35.628 24.878 1.00 64.25 221 LYS A N 1
ATOM 1644 C CA . LYS A 1 221 ? -37.509 -36.475 25.467 1.00 64.25 221 LYS A CA 1
ATOM 1645 C C . LYS A 1 221 ? -38.882 -35.865 25.125 1.00 64.25 221 LYS A C 1
ATOM 1647 O O . LYS A 1 221 ? -39.152 -34.732 25.514 1.00 64.25 221 LYS A O 1
ATOM 1652 N N . LYS A 1 222 ? -39.735 -36.576 24.376 1.00 61.38 222 LYS A N 1
ATOM 1653 C CA . LYS A 1 222 ? -41.152 -36.201 24.183 1.00 61.38 222 LYS A CA 1
ATOM 1654 C C . LYS A 1 222 ? -41.956 -36.566 25.443 1.00 61.38 222 LYS A C 1
ATOM 1656 O O . LYS A 1 222 ? -41.758 -37.670 25.951 1.00 61.38 222 LYS A O 1
ATOM 1661 N N . PRO A 1 223 ? -42.865 -35.706 25.931 1.00 64.69 223 PRO A N 1
ATOM 1662 C CA . PRO A 1 223 ? -43.838 -36.096 26.938 1.00 64.69 223 PRO A CA 1
ATOM 1663 C C . PRO A 1 223 ? -44.987 -36.879 26.294 1.00 64.69 223 PRO A C 1
ATOM 1665 O O . PRO A 1 223 ? -45.478 -36.549 25.216 1.00 64.69 223 PRO A O 1
ATOM 1668 N N . GLN A 1 224 ? -45.376 -37.937 26.990 1.00 67.12 224 GLN A N 1
ATOM 1669 C CA . GLN A 1 224 ? -46.482 -38.829 26.688 1.00 67.12 224 GLN A CA 1
ATOM 1670 C C . GLN A 1 224 ? -47.753 -38.211 27.281 1.00 67.12 224 GLN A C 1
ATOM 1672 O O . GLN A 1 224 ? -47.807 -37.980 28.489 1.00 67.12 224 GLN A O 1
ATOM 1677 N N . GLN A 1 225 ? -48.738 -37.890 26.442 1.00 62.47 225 GLN A N 1
ATOM 1678 C CA . GLN A 1 225 ? -50.081 -37.524 26.898 1.00 62.47 225 GLN A CA 1
ATOM 1679 C C . GLN A 1 225 ? -50.979 -38.765 26.892 1.00 62.47 225 GLN A C 1
ATOM 1681 O O . GLN A 1 225 ? -50.835 -39.632 26.028 1.00 62.47 225 GLN A O 1
ATOM 1686 N N . ARG A 1 226 ? -51.801 -38.839 27.943 1.00 69.12 226 ARG A N 1
ATOM 1687 C CA . ARG A 1 226 ? -52.807 -39.862 28.242 1.00 69.12 226 ARG A CA 1
ATOM 1688 C C . ARG A 1 226 ? -53.981 -39.810 27.279 1.00 69.12 226 ARG A C 1
ATOM 1690 O O . ARG A 1 226 ? -54.309 -38.684 26.848 1.00 69.12 226 ARG A O 1
#